Protein AF-A0A532TI61-F1 (afdb_monomer)

Sequence (331 aa):
MGEQKKFEELIQNLTDKSTLNRAESISNNLVRFLMIDKEIGLIKAEVQGNSLIPYKLDVNISQKNLYDVIYHDCPDYLARKKPNNKFCKHIVKFFYLLNNKDSEFAIYLLNKFNSKISEQAQQKKIDYQDLNHFVNEDLKNQLEFDYKGFDFFFDISELEDSAREILKLILREAKKLPAALRGYHGGYEGGLFDHILLVTNYTYNLGKSKEYNVDIKKAILTAIYHDFGKISYYSYKKKKIESKIMVSRDELDIIHEDIVRKFKYEGRDYHVEEALAVLKRNIHVLFFDDEMYQAIIFHHGQWSKYYPIDMNELATLVHRADMIASQTHFV

Secondary structure (DSSP, 8-state):
-HHHHHHHHHHHTTS-HHHHHHHHTS-GGGEEEEEEETTTTEEEEEE--SSSSPEEEEEETT-SSHHHHEEE--HHHHHHTTTS-PPPHHHHHHHHHHHHH-HHHHHHHHHHHHHHHHHHHHHHHHHHH--SS-SSTHHHHH-SS----HHHHHHHTT--HHHHHHHHHHHHHHTTSBS-TTS-BTTB-SBHHHHHHHHHHHHHHHHTSTT----HHHHHHHHHHTTTHHHHHHHHHTT-TT-S-PPPHHHHHHHHHHHHHHH--EE--HHHHHHHHHHHT-TTT----HHHHHHHHHTTGGG-SEES----HHHHHHHHHHHHHHHH---

Foldseek 3Di:
DVLVVLLVVLLCVQAPPVQQVVLVPQDLVQKAWPDADLVQLWTWIFGDDPDPGTWIWIAGLNDPDLLVRIDTDDPVCVVVSPDDNHDGSRVSNVLVSCCVVPSPSSSVSSVSSVVSVVVVVVVVVVVLLFQFAAPPNVVCVLDPDHAGGVVVLCVLLVADPLLVVLLSLLLSLQQVAWCDPVQAPQQERGTSSNLLSQLLRQQLVLVPDPPFPDDNSLLNLLSNLLQSLCSQVRCVVVVVPVRPLHDDPVQLVVQVCVCCVPVVKDFDDSRLSSSVSSQVVRPRNDPPDPLSNLLSQQLCPVPHGIPDRDHDRSNVSSNVSSVCSRHSDHD

Nearest PDB structures (foldseek):
  3kh1-assembly1_A  TM=3.547E-01  e=4.256E+00  Paramagnetospirillum magnetotacticum MS-1
  5a8k-assembly1_E  TM=1.732E-01  e=4.922E+00  Methanothermobacter wolfeii

Radius of gyration: 26.3 Å; Cα contacts (8 Å, |Δi|>4): 468; chains: 1; bounding box: 60×37×74 Å

pLDDT: mean 90.88, std 9.09, range [45.5, 98.56]

Structure (mmCIF, N/CA/C/O backbone):
data_AF-A0A532TI61-F1
#
_entry.id   AF-A0A532TI61-F1
#
loop_
_atom_site.group_PDB
_atom_site.id
_atom_site.type_symbol
_atom_site.label_atom_id
_atom_site.label_alt_id
_atom_site.label_comp_id
_atom_site.label_asym_id
_atom_site.label_entity_id
_atom_site.label_seq_id
_atom_site.pdbx_PDB_ins_code
_atom_site.Cartn_x
_atom_site.Cartn_y
_atom_site.Cartn_z
_atom_site.occupancy
_atom_site.B_iso_or_equiv
_atom_site.auth_seq_id
_atom_site.auth_comp_id
_atom_site.auth_asym_id
_atom_site.auth_atom_id
_atom_site.pdbx_PDB_model_num
ATOM 1 N N . MET A 1 1 ? -8.531 -0.787 45.613 1.00 63.31 1 MET A N 1
ATOM 2 C CA . MET A 1 1 ? -7.665 0.199 44.919 1.00 63.31 1 MET A CA 1
ATOM 3 C C . MET A 1 1 ? -7.065 -0.327 43.614 1.00 63.31 1 MET A C 1
ATOM 5 O O . MET A 1 1 ? -7.044 0.436 42.660 1.00 63.31 1 MET A O 1
ATOM 9 N N . GLY A 1 2 ? -6.609 -1.586 43.527 1.00 89.75 2 GLY A N 1
ATOM 10 C CA . GLY A 1 2 ? -6.000 -2.119 42.294 1.00 89.75 2 GLY A CA 1
ATOM 11 C C . GLY A 1 2 ? -6.937 -2.194 41.078 1.00 89.75 2 GLY A C 1
ATOM 12 O O . GLY A 1 2 ? -6.548 -1.783 39.990 1.00 89.75 2 GLY A O 1
ATOM 13 N N . GLU A 1 3 ? -8.179 -2.654 41.259 1.00 91.56 3 GLU A N 1
ATOM 14 C CA . GLU A 1 3 ? -9.140 -2.816 40.152 1.00 91.56 3 GLU A CA 1
ATOM 15 C C . GLU A 1 3 ? -9.560 -1.495 39.508 1.00 91.56 3 GLU A C 1
ATOM 17 O O . GLU A 1 3 ? -9.499 -1.370 38.291 1.00 91.56 3 GLU A O 1
ATOM 22 N N . GLN A 1 4 ? -9.903 -0.485 40.314 1.00 94.31 4 GLN A N 1
ATOM 23 C CA . GLN A 1 4 ? -10.280 0.837 39.807 1.00 94.31 4 GLN A CA 1
ATOM 24 C C . GLN A 1 4 ? -9.160 1.463 38.968 1.00 94.31 4 GLN A C 1
ATOM 26 O O . GLN A 1 4 ? -9.410 1.965 37.876 1.00 94.31 4 GLN A O 1
ATOM 31 N N . LYS A 1 5 ? -7.910 1.370 39.443 1.00 95.38 5 LYS A N 1
ATOM 32 C CA . LYS A 1 5 ? -6.745 1.853 38.695 1.00 95.38 5 LYS A CA 1
ATOM 33 C C . LYS A 1 5 ? -6.592 1.110 37.363 1.00 95.38 5 LYS A C 1
ATOM 35 O O . LYS A 1 5 ? -6.397 1.738 36.330 1.00 95.38 5 LYS A O 1
ATOM 40 N N . LYS A 1 6 ? -6.746 -0.219 37.373 1.00 96.19 6 LYS A N 1
ATOM 41 C CA . LYS A 1 6 ? -6.698 -1.046 36.158 1.00 96.19 6 LYS A CA 1
ATOM 42 C C . LYS A 1 6 ? -7.814 -0.682 35.172 1.00 96.19 6 LYS A C 1
ATOM 44 O O . LYS A 1 6 ? -7.564 -0.603 33.974 1.00 96.19 6 LYS A O 1
ATOM 49 N N . PHE A 1 7 ? -9.034 -0.453 35.655 1.00 97.25 7 PHE A N 1
ATOM 50 C CA . PHE A 1 7 ? -10.147 0.009 34.826 1.00 97.25 7 PHE A CA 1
ATOM 51 C C . PHE A 1 7 ? -9.823 1.354 34.156 1.00 97.25 7 PHE A C 1
ATOM 53 O O . PHE A 1 7 ? -9.996 1.495 32.945 1.00 97.25 7 PHE A O 1
ATOM 60 N N . GLU A 1 8 ? -9.308 2.317 34.925 1.00 96.06 8 GLU A N 1
ATOM 61 C CA . GLU A 1 8 ? -8.926 3.642 34.427 1.00 96.06 8 GLU A CA 1
ATOM 62 C C . GLU A 1 8 ? -7.823 3.573 33.365 1.00 96.06 8 GLU A C 1
ATOM 64 O O . GLU A 1 8 ? -7.929 4.226 32.328 1.00 96.06 8 GLU A O 1
ATOM 69 N N . GLU A 1 9 ? -6.803 2.740 33.571 1.00 95.31 9 GLU A N 1
ATOM 70 C CA . GLU A 1 9 ? -5.753 2.495 32.576 1.00 95.31 9 GLU A CA 1
ATOM 71 C C . GLU A 1 9 ? -6.336 1.910 31.275 1.00 95.31 9 GLU A C 1
ATOM 73 O O . GLU A 1 9 ? -6.038 2.384 30.176 1.00 95.31 9 GLU A O 1
ATOM 78 N N . LEU A 1 10 ? -7.221 0.912 31.380 1.00 95.38 10 LEU A N 1
ATOM 79 C CA . LEU A 1 10 ? -7.816 0.250 30.216 1.00 95.38 10 LEU A CA 1
ATOM 80 C C . LEU A 1 10 ? -8.744 1.169 29.418 1.00 95.38 10 LEU A C 1
ATOM 82 O O . LEU A 1 10 ? -8.696 1.149 28.186 1.00 95.38 10 LEU A O 1
ATOM 86 N N . ILE A 1 11 ? -9.586 1.961 30.090 1.00 94.75 11 ILE A N 1
ATOM 87 C CA . ILE A 1 11 ? -10.516 2.868 29.409 1.00 94.75 11 ILE A CA 1
ATOM 88 C C . ILE A 1 11 ? -9.759 4.016 28.732 1.00 94.75 11 ILE A C 1
ATOM 90 O O . ILE A 1 11 ? -10.127 4.400 27.623 1.00 94.75 11 ILE A O 1
ATOM 94 N N . GLN A 1 12 ? -8.674 4.518 29.340 1.00 93.69 12 GLN A N 1
ATOM 95 C CA . GLN A 1 12 ? -7.833 5.583 28.779 1.00 93.69 12 GLN A CA 1
ATOM 96 C C . GLN A 1 12 ? -7.179 5.183 27.451 1.00 93.69 12 GLN A C 1
ATOM 98 O O . GLN A 1 12 ? -7.094 6.018 26.551 1.00 93.69 12 GLN A O 1
ATOM 103 N N . ASN A 1 13 ? -6.818 3.908 27.279 1.00 90.75 13 ASN A N 1
ATOM 104 C CA . ASN A 1 13 ? -6.285 3.389 26.012 1.00 90.75 13 ASN A CA 1
ATOM 105 C C . ASN A 1 13 ? -7.304 3.429 24.857 1.00 90.75 13 ASN A C 1
ATOM 107 O O . ASN A 1 13 ? -6.919 3.452 23.689 1.00 90.75 13 ASN A O 1
ATOM 111 N N . LEU A 1 14 ? -8.601 3.467 25.171 1.00 90.88 14 LEU A N 1
ATOM 112 C CA . LEU A 1 14 ? -9.701 3.382 24.204 1.00 90.88 14 LEU A CA 1
ATOM 113 C C . LEU A 1 14 ? -10.395 4.729 23.962 1.00 90.88 14 LEU A C 1
ATOM 115 O O . LEU A 1 14 ? -11.381 4.806 23.228 1.00 90.88 14 LEU A O 1
ATOM 119 N N . THR A 1 15 ? -9.908 5.811 24.571 1.00 91.44 15 THR A N 1
ATOM 120 C CA . THR A 1 15 ? -10.566 7.123 24.540 1.00 91.44 15 THR A CA 1
ATOM 121 C C . THR A 1 15 ? -9.550 8.275 24.566 1.00 91.44 15 THR A C 1
ATOM 123 O O . THR A 1 15 ? -8.365 8.107 24.283 1.00 91.44 15 THR A O 1
ATOM 126 N N . ASP A 1 16 ? -10.012 9.497 24.803 1.00 90.00 16 ASP A N 1
ATOM 127 C CA . ASP A 1 16 ? -9.173 10.655 25.105 1.00 90.00 16 ASP A CA 1
ATOM 128 C C . ASP A 1 16 ? -9.725 11.424 26.311 1.00 90.00 16 ASP A C 1
ATOM 130 O O . ASP A 1 16 ? -10.884 11.265 26.702 1.00 90.00 16 ASP A O 1
ATOM 134 N N . LYS A 1 17 ? -8.887 12.284 26.903 1.00 92.56 17 LYS A N 1
ATOM 135 C CA . LYS A 1 17 ? -9.239 13.075 28.093 1.00 92.56 17 LYS A CA 1
ATOM 136 C C . LYS A 1 17 ? -10.493 13.932 27.883 1.00 92.56 17 LYS A C 1
ATOM 138 O O . LYS A 1 17 ? -11.321 14.042 28.779 1.00 92.56 17 LYS A O 1
ATOM 143 N N . SER A 1 18 ? -10.667 14.505 26.690 1.00 92.06 18 SER A N 1
ATOM 144 C CA . SER A 1 18 ? -11.863 15.291 26.358 1.00 92.06 18 SER A CA 1
ATOM 145 C C . SER A 1 18 ? -13.129 14.432 26.403 1.00 92.06 18 SER A C 1
ATOM 147 O O . SER A 1 18 ? -14.166 14.852 26.914 1.00 92.06 18 SER A O 1
ATOM 149 N N . THR A 1 19 ? -13.061 13.210 25.886 1.00 92.69 19 THR A N 1
ATOM 150 C CA . THR A 1 19 ? -14.190 12.283 25.838 1.00 92.69 19 THR A CA 1
ATOM 151 C C . THR A 1 19 ? -14.514 11.695 27.209 1.00 92.69 19 THR A C 1
ATOM 153 O O . THR A 1 19 ? -15.699 11.550 27.500 1.00 92.69 19 THR A O 1
ATOM 156 N N . LEU A 1 20 ? -13.514 11.451 28.065 1.00 93.88 20 LEU A N 1
ATOM 157 C CA . LEU A 1 20 ? -13.725 11.106 29.480 1.00 93.88 20 LEU A CA 1
ATOM 158 C C . LEU A 1 20 ? -14.527 12.196 30.199 1.00 93.88 20 LEU A C 1
ATOM 160 O O . LEU A 1 20 ? -15.613 11.920 30.698 1.00 93.88 20 LEU A O 1
ATOM 164 N N . ASN A 1 21 ? -14.072 13.451 30.132 1.00 93.88 21 ASN A N 1
ATOM 165 C CA . ASN A 1 21 ? -14.761 14.578 30.773 1.00 93.88 21 ASN A CA 1
ATOM 166 C C . ASN A 1 21 ? -16.199 14.750 30.250 1.00 93.88 21 ASN A C 1
ATOM 168 O O . ASN A 1 21 ? -17.129 15.023 31.002 1.00 93.88 21 ASN A O 1
ATOM 172 N N . ARG A 1 22 ? -16.416 14.565 28.939 1.00 93.44 22 ARG A N 1
ATOM 173 C CA . ARG A 1 22 ? -17.764 14.620 28.343 1.00 93.44 22 ARG A CA 1
ATOM 174 C C . ARG A 1 22 ? -18.650 13.433 28.726 1.00 93.44 22 ARG A C 1
ATOM 176 O O . ARG A 1 22 ? -19.861 13.532 28.556 1.00 93.44 22 ARG A O 1
ATOM 183 N N . ALA A 1 23 ? -18.084 12.309 29.155 1.00 94.81 23 ALA A N 1
ATOM 184 C CA . ALA A 1 23 ? -18.861 11.170 29.631 1.00 94.81 23 ALA A CA 1
ATOM 185 C C . ALA A 1 23 ? -19.404 11.419 31.046 1.00 94.81 23 ALA A C 1
ATOM 187 O O . ALA A 1 23 ? -20.510 10.981 31.350 1.00 94.81 23 ALA A O 1
ATOM 188 N N . GLU A 1 24 ? -18.681 12.168 31.885 1.00 94.12 24 GLU A N 1
ATOM 189 C CA . GLU A 1 24 ? -19.112 12.516 33.248 1.00 94.12 24 GLU A CA 1
ATOM 190 C C . GLU A 1 24 ? -20.421 13.315 33.275 1.00 94.12 24 GLU A C 1
ATOM 192 O O . GLU A 1 24 ? -21.231 13.127 34.181 1.00 94.12 24 GLU A O 1
ATOM 197 N N . SER A 1 25 ? -20.677 14.140 32.252 1.00 93.19 25 S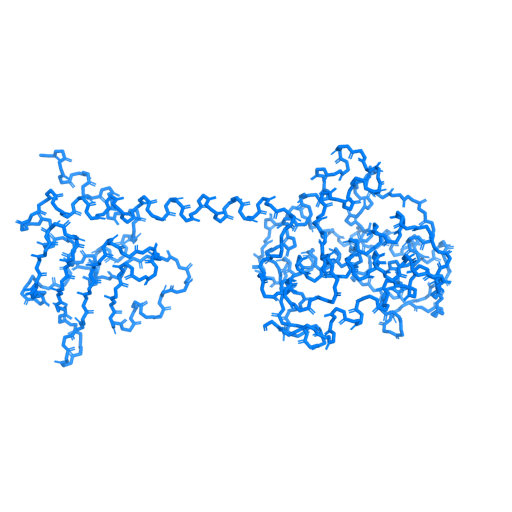ER A N 1
ATOM 198 C CA . SER A 1 25 ? -21.911 14.932 32.152 1.00 93.19 25 SER A CA 1
ATOM 199 C C . SER A 1 25 ? -23.162 14.116 31.812 1.00 93.19 25 SER A C 1
ATOM 201 O O . SER A 1 25 ? -24.272 14.636 31.903 1.00 93.19 25 SER A O 1
ATOM 203 N N . ILE A 1 26 ? -23.018 12.842 31.434 1.00 93.81 26 ILE A N 1
ATOM 204 C CA . ILE A 1 26 ? -24.156 11.944 31.219 1.00 93.81 26 ILE A CA 1
ATOM 205 C C . ILE A 1 26 ? -24.592 11.403 32.582 1.00 93.81 26 ILE A C 1
ATOM 207 O O . ILE A 1 26 ? -23.828 10.712 33.260 1.00 93.81 26 ILE A O 1
ATOM 211 N N . SER A 1 27 ? -25.827 11.686 32.992 1.00 95.06 27 SER A N 1
ATOM 212 C CA . SER A 1 27 ? -26.383 11.179 34.249 1.00 95.06 27 SER A CA 1
ATOM 213 C C . SER A 1 27 ? -26.531 9.650 34.232 1.00 95.06 27 SER A C 1
ATOM 215 O O . SER A 1 27 ? -26.811 9.044 33.201 1.00 95.06 27 SER A O 1
ATOM 217 N N . ASN A 1 28 ? -26.342 9.000 35.385 1.00 94.44 28 ASN A N 1
ATOM 218 C CA . ASN A 1 28 ? -26.338 7.531 35.483 1.00 94.44 28 ASN A CA 1
ATOM 219 C C . ASN A 1 28 ? -27.673 6.890 35.062 1.00 94.44 28 ASN A C 1
ATOM 221 O O . ASN A 1 28 ? -27.680 5.805 34.493 1.00 94.44 28 ASN A O 1
ATOM 225 N N . ASN A 1 29 ? -28.791 7.573 35.314 1.00 94.62 29 ASN A N 1
ATOM 226 C CA . ASN A 1 29 ? -30.143 7.139 34.954 1.00 94.62 29 ASN A CA 1
ATOM 227 C C . ASN A 1 29 ? -30.430 7.178 33.443 1.00 94.62 29 ASN A C 1
ATOM 229 O O . ASN A 1 29 ? -31.448 6.647 33.011 1.00 94.62 29 ASN A O 1
ATOM 233 N N . LEU A 1 30 ? -29.555 7.797 32.646 1.00 95.69 30 LEU A N 1
ATOM 234 C CA . LEU A 1 30 ? -29.679 7.854 31.189 1.00 95.69 30 LEU A CA 1
ATOM 235 C C . LEU A 1 30 ? -29.123 6.606 30.501 1.00 95.69 30 LEU A C 1
ATOM 237 O O . LEU A 1 30 ? -29.235 6.490 29.287 1.00 95.69 30 LEU A O 1
ATOM 241 N N . VAL A 1 31 ? -28.525 5.674 31.241 1.00 96.81 31 VAL A N 1
ATOM 242 C CA . VAL A 1 31 ? -28.066 4.395 30.697 1.00 96.81 31 VAL A CA 1
ATOM 243 C C . VAL A 1 31 ? -28.887 3.277 31.311 1.00 96.81 31 VAL A C 1
ATOM 245 O O . VAL A 1 31 ? -28.932 3.112 32.530 1.00 96.81 31 VAL A O 1
ATOM 248 N N . ARG A 1 32 ? -29.505 2.470 30.455 1.00 97.88 32 ARG A N 1
ATOM 249 C CA . ARG A 1 32 ? -30.318 1.329 30.855 1.00 97.88 32 ARG A CA 1
ATOM 250 C C . ARG A 1 32 ? -29.721 0.052 30.286 1.00 97.88 32 ARG A C 1
ATOM 252 O O . ARG A 1 32 ? -29.709 -0.141 29.078 1.00 97.88 32 ARG A O 1
ATOM 259 N N . PHE A 1 33 ? -29.268 -0.847 31.156 1.00 97.81 33 PHE A N 1
ATOM 260 C CA . PHE A 1 33 ? -28.896 -2.202 30.750 1.00 97.81 33 PHE A CA 1
ATOM 261 C C . PHE A 1 33 ? -30.167 -3.015 30.496 1.00 97.81 33 PHE A C 1
ATOM 263 O O . PHE A 1 33 ? -30.984 -3.178 31.401 1.00 97.81 33 PHE A O 1
ATOM 270 N N . LEU A 1 34 ? -30.329 -3.507 29.271 1.00 97.81 34 LEU A N 1
ATOM 271 C CA . LEU A 1 34 ? -31.450 -4.355 28.870 1.00 97.81 34 LEU A CA 1
ATOM 272 C C . LEU A 1 34 ? -31.140 -5.833 29.117 1.00 97.81 34 LEU A C 1
ATOM 274 O O . LEU A 1 34 ? -32.013 -6.586 29.534 1.00 97.81 34 LEU A O 1
ATOM 278 N N . MET A 1 35 ? -29.894 -6.244 28.869 1.00 97.75 35 MET A N 1
ATOM 279 C CA . MET A 1 35 ? -29.454 -7.631 29.000 1.00 97.75 35 MET A CA 1
ATOM 280 C C . MET A 1 35 ? -27.960 -7.689 29.310 1.00 97.75 35 MET A C 1
ATOM 282 O O . MET A 1 35 ? -27.185 -6.931 28.728 1.00 97.75 35 MET A O 1
ATOM 286 N N . ILE A 1 36 ? -27.567 -8.593 30.208 1.00 97.56 36 ILE A N 1
ATOM 287 C CA . ILE A 1 36 ? -26.169 -8.911 30.512 1.00 97.56 36 ILE A CA 1
ATOM 288 C C . ILE A 1 36 ? -26.050 -10.433 30.539 1.00 97.56 36 ILE A C 1
ATOM 290 O O . ILE A 1 36 ? -26.590 -11.071 31.439 1.00 97.56 36 ILE A O 1
ATOM 294 N N . ASP A 1 37 ? -25.339 -10.988 29.567 1.00 96.94 37 ASP A N 1
ATOM 295 C CA . ASP A 1 37 ? -24.970 -12.396 29.502 1.00 96.94 37 ASP A CA 1
ATOM 296 C C . ASP A 1 37 ? -23.445 -12.498 29.618 1.00 96.94 37 ASP A C 1
ATOM 298 O O . ASP A 1 37 ? -22.693 -12.124 28.712 1.00 96.94 37 ASP A O 1
ATOM 302 N N . LYS A 1 38 ? -22.984 -12.943 30.787 1.00 96.38 38 LYS A N 1
ATOM 303 C CA . LYS A 1 38 ? -21.556 -13.018 31.106 1.00 96.38 38 LYS A CA 1
ATOM 304 C C . LYS A 1 38 ? -20.868 -14.207 30.450 1.00 96.38 38 LYS A C 1
ATOM 306 O O . LYS A 1 38 ? -19.672 -14.113 30.189 1.00 96.38 38 LYS A O 1
ATOM 311 N N . GLU A 1 39 ? -21.599 -15.290 30.188 1.00 94.06 39 GLU A N 1
ATOM 312 C CA . GLU A 1 39 ? -21.031 -16.528 29.647 1.00 94.06 39 GLU A CA 1
ATOM 313 C C . GLU A 1 39 ? -20.544 -16.306 28.217 1.00 94.06 39 GLU A C 1
ATOM 315 O O . GLU A 1 39 ? -19.416 -16.658 27.875 1.00 94.06 39 GLU A O 1
ATOM 320 N N . ILE A 1 40 ? -21.361 -15.630 27.405 1.00 93.25 40 ILE A N 1
ATOM 321 C CA . ILE A 1 40 ? -21.004 -15.289 26.020 1.00 93.25 40 ILE A CA 1
ATOM 322 C C . ILE A 1 40 ? -20.413 -13.876 25.884 1.00 93.25 40 ILE A C 1
ATOM 324 O O . ILE A 1 40 ? -19.979 -13.479 24.800 1.00 93.25 40 ILE A O 1
ATOM 328 N N . GLY A 1 41 ? -20.395 -13.103 26.975 1.00 94.00 41 GLY A N 1
ATOM 329 C CA . GLY A 1 41 ? -19.888 -11.733 27.017 1.00 94.00 41 GLY A CA 1
ATOM 330 C C . GLY A 1 41 ? -20.701 -10.752 26.163 1.00 94.00 41 GLY A C 1
ATOM 331 O O . GLY A 1 41 ? -20.135 -9.922 25.444 1.00 94.00 41 GLY A O 1
ATOM 332 N N . LEU A 1 42 ? -22.028 -10.869 26.228 1.00 96.25 42 LEU A N 1
ATOM 333 C CA . LEU A 1 42 ? -22.986 -10.025 25.520 1.00 96.25 42 LEU A CA 1
ATOM 334 C C . LEU A 1 42 ? -23.655 -9.042 26.486 1.00 96.25 42 LEU A C 1
ATOM 336 O O . LEU A 1 42 ? -24.235 -9.434 27.496 1.00 96.25 42 LEU A O 1
ATOM 340 N N . ILE A 1 43 ? -23.639 -7.757 26.146 1.00 97.56 43 ILE A N 1
ATOM 341 C CA . ILE A 1 43 ? -24.418 -6.730 26.836 1.00 97.56 43 ILE A CA 1
ATOM 342 C C . ILE A 1 43 ? -25.243 -5.967 25.814 1.00 97.56 43 ILE A C 1
ATOM 344 O O . ILE A 1 43 ? -24.707 -5.520 24.805 1.00 97.56 43 ILE A O 1
ATOM 348 N N . LYS A 1 44 ? -26.528 -5.775 26.111 1.00 98.12 44 LYS A N 1
ATOM 349 C CA . LYS A 1 44 ? -27.397 -4.838 25.394 1.00 98.12 44 LYS A CA 1
ATOM 350 C C . LYS A 1 44 ? -27.814 -3.725 26.331 1.00 98.12 44 LYS A C 1
ATOM 352 O O . LYS A 1 44 ? -28.240 -3.986 27.462 1.00 98.12 44 LYS A O 1
ATOM 357 N N . ALA A 1 45 ? -27.705 -2.494 25.87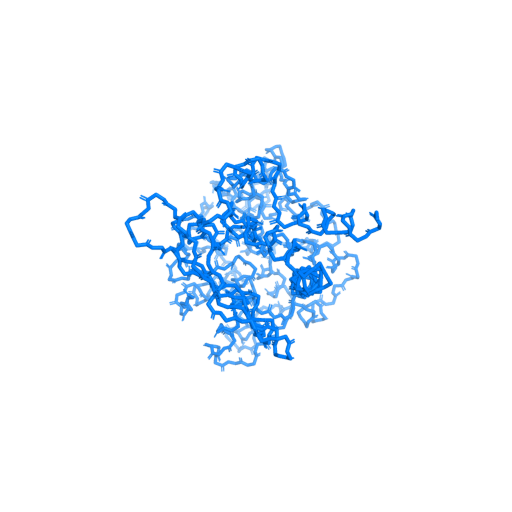0 1.00 98.12 45 ALA A N 1
ATOM 358 C CA . ALA A 1 45 ? -28.061 -1.313 26.626 1.00 98.12 45 ALA A CA 1
ATOM 359 C C . ALA A 1 45 ? -28.658 -0.230 25.730 1.00 98.12 45 ALA A C 1
ATOM 361 O O . ALA A 1 45 ? -28.473 -0.201 24.515 1.00 98.12 45 ALA A O 1
ATOM 362 N N . GLU A 1 46 ? -29.353 0.690 26.377 1.00 97.88 46 GLU A N 1
ATOM 363 C CA . GLU A 1 46 ? -29.812 1.939 25.795 1.00 97.88 46 GLU A CA 1
ATOM 364 C C . GLU A 1 46 ? -29.123 3.095 26.509 1.00 97.88 46 GLU A C 1
ATOM 366 O O . GLU A 1 46 ? -28.977 3.083 27.735 1.00 97.88 46 GLU A O 1
ATOM 371 N N . VAL A 1 47 ? -28.693 4.096 25.746 1.00 95.94 47 VAL A N 1
ATOM 372 C CA . VAL A 1 47 ? -28.119 5.331 26.278 1.00 95.94 47 VAL A CA 1
ATOM 373 C C . VAL A 1 47 ? -28.910 6.515 25.745 1.00 95.94 47 VAL A C 1
ATOM 375 O O . VAL A 1 47 ? -28.869 6.835 24.557 1.00 95.94 47 VAL A O 1
ATOM 378 N N . GLN A 1 48 ? -29.620 7.189 26.639 1.00 95.25 48 GLN A N 1
ATOM 379 C CA . GLN A 1 48 ? -30.349 8.410 26.353 1.00 95.25 48 GLN A CA 1
ATOM 380 C C . GLN A 1 48 ? -29.353 9.553 26.115 1.00 95.25 48 GLN A C 1
ATOM 382 O O . GLN A 1 48 ? -28.614 9.966 27.009 1.00 95.25 48 GLN A O 1
ATOM 387 N N . GLY A 1 49 ? -29.323 10.049 24.880 1.00 88.62 49 GLY A N 1
ATOM 388 C CA . GLY A 1 49 ? -28.591 11.257 24.510 1.00 88.62 49 GLY A CA 1
ATOM 389 C C . GLY A 1 49 ? -29.531 12.438 24.285 1.00 88.62 49 GLY A C 1
ATOM 390 O O . GLY A 1 49 ? -30.577 12.549 24.917 1.00 88.62 49 GLY A O 1
ATOM 391 N N . ASN A 1 50 ? -29.171 13.300 23.332 1.00 85.62 50 ASN A N 1
ATOM 392 C CA . ASN A 1 50 ? -29.991 14.454 22.937 1.00 85.62 50 ASN A CA 1
ATOM 393 C C . ASN A 1 50 ? -31.202 14.076 22.056 1.00 85.62 50 ASN A C 1
ATOM 395 O O . ASN A 1 50 ? -32.040 14.926 21.779 1.00 85.62 50 ASN A O 1
ATOM 399 N N . SER A 1 51 ? -31.261 12.836 21.564 1.00 86.62 51 SER A N 1
ATOM 400 C CA . SER A 1 51 ? -32.359 12.314 20.739 1.00 86.62 51 SER A CA 1
ATOM 401 C C . SER A 1 51 ? -33.570 11.959 21.605 1.00 86.62 51 SER A C 1
ATOM 403 O O . SER A 1 51 ? -33.394 11.512 22.730 1.00 86.62 51 SER A O 1
ATOM 405 N N . LEU A 1 52 ? -34.792 12.081 21.076 1.00 90.06 52 LEU A N 1
ATOM 406 C CA . LEU A 1 52 ? -36.003 11.584 21.753 1.00 90.06 52 LEU A CA 1
ATOM 407 C C . LEU A 1 52 ? -35.974 10.062 21.956 1.00 90.06 52 LEU A C 1
ATOM 409 O O . LEU A 1 52 ? -36.523 9.558 22.930 1.00 90.06 52 LEU A O 1
ATOM 413 N N . ILE A 1 53 ? -35.336 9.343 21.032 1.00 94.44 53 ILE A N 1
ATOM 414 C CA . ILE A 1 53 ? -35.182 7.888 21.078 1.00 94.44 53 ILE A CA 1
ATOM 415 C C . ILE A 1 53 ? -33.789 7.571 21.647 1.00 94.44 53 ILE A C 1
ATOM 417 O O . ILE A 1 53 ? -32.808 8.104 21.105 1.00 94.44 53 ILE A O 1
ATOM 421 N N . PRO A 1 54 ? -33.676 6.728 22.696 1.00 96.50 54 PRO A N 1
ATOM 422 C CA . PRO A 1 54 ? -32.390 6.285 23.222 1.00 96.50 54 PRO A CA 1
ATOM 423 C C . PRO A 1 54 ? -31.534 5.608 22.150 1.00 96.50 54 PRO A C 1
ATOM 425 O O . PRO A 1 54 ? -32.038 4.856 21.317 1.00 96.50 54 PRO A O 1
ATOM 428 N N . TYR A 1 55 ? -30.226 5.838 22.205 1.00 96.75 55 TYR A N 1
ATOM 429 C CA . TYR A 1 55 ? -29.279 5.150 21.337 1.00 96.75 55 TYR A CA 1
ATOM 430 C C . TYR A 1 55 ? -29.102 3.705 21.789 1.00 96.75 55 TYR A C 1
ATOM 432 O O . TYR A 1 55 ? -28.924 3.450 22.983 1.00 96.75 55 TYR A O 1
ATOM 440 N N . LYS A 1 56 ? -29.075 2.767 20.847 1.00 97.44 56 LYS A N 1
ATOM 441 C CA . LYS A 1 56 ? -28.771 1.362 21.124 1.00 97.44 56 LYS A CA 1
ATOM 442 C C . LYS A 1 56 ? -27.269 1.181 21.283 1.00 97.44 56 LYS A C 1
ATOM 444 O O . LYS A 1 56 ? -26.482 1.798 20.562 1.00 97.44 56 LYS A O 1
ATOM 449 N N . LEU A 1 57 ? -26.867 0.344 22.230 1.00 96.75 57 LEU A N 1
ATOM 450 C CA . LEU A 1 57 ? -25.481 -0.033 22.470 1.00 96.75 57 LEU A CA 1
ATOM 451 C C . LEU A 1 57 ? -25.426 -1.530 22.759 1.00 96.75 57 LEU A C 1
ATOM 453 O O . LEU A 1 57 ? -25.889 -1.975 23.808 1.00 96.75 57 LEU A O 1
ATOM 457 N N . ASP A 1 58 ? -24.797 -2.276 21.858 1.00 96.38 58 ASP A N 1
ATOM 458 C CA . ASP A 1 58 ? -24.558 -3.704 22.024 1.00 96.38 58 ASP A CA 1
ATOM 459 C C . ASP A 1 58 ? -23.049 -3.968 22.071 1.00 96.38 58 ASP A C 1
ATOM 461 O O . ASP A 1 58 ? -22.295 -3.498 21.217 1.00 96.38 58 ASP A O 1
ATOM 465 N N . VAL A 1 59 ? -22.610 -4.732 23.067 1.00 95.75 59 VAL A N 1
ATOM 466 C CA . VAL A 1 59 ? -21.240 -5.243 23.197 1.00 95.75 59 VAL A CA 1
ATOM 467 C C . VAL A 1 59 ? -21.293 -6.754 23.080 1.00 95.75 59 VAL A C 1
ATOM 469 O O . VAL A 1 59 ? -21.979 -7.385 23.875 1.00 95.75 59 VAL A O 1
ATOM 472 N N . ASN A 1 60 ? -20.568 -7.342 22.132 1.00 94.56 60 ASN A N 1
ATOM 473 C CA . ASN A 1 60 ? -20.510 -8.788 21.941 1.00 94.56 60 ASN A CA 1
ATOM 474 C C . ASN A 1 60 ? -19.079 -9.258 21.642 1.00 94.56 60 ASN A C 1
ATOM 476 O O . ASN A 1 60 ? -18.629 -9.237 20.496 1.00 94.56 60 ASN A O 1
ATOM 480 N N . ILE A 1 61 ? -18.364 -9.733 22.664 1.00 92.25 61 ILE A N 1
ATOM 481 C CA . ILE A 1 61 ? -16.959 -10.166 22.519 1.00 92.25 61 ILE A CA 1
ATOM 482 C C . ILE A 1 61 ? -16.773 -11.470 21.738 1.00 92.25 61 ILE A C 1
ATOM 484 O O . ILE A 1 61 ? -15.650 -11.750 21.311 1.00 92.25 61 ILE A O 1
ATOM 488 N N . SER A 1 62 ? -17.844 -12.241 21.519 1.00 90.75 62 SER A N 1
ATOM 489 C CA . SER A 1 62 ? -17.797 -13.452 20.689 1.00 90.75 62 SER A CA 1
ATOM 490 C C . SER A 1 62 ? -17.599 -13.143 19.198 1.00 90.75 62 SER A C 1
ATOM 492 O O . SER A 1 62 ? -17.196 -14.019 18.432 1.00 90.75 62 SER A O 1
ATOM 494 N N . GLN A 1 63 ? -17.820 -11.891 18.777 1.00 89.12 63 GLN A N 1
ATOM 495 C CA . GLN A 1 63 ? -17.620 -11.473 17.393 1.00 89.12 63 GLN A CA 1
ATOM 496 C C . GLN A 1 63 ? -16.141 -11.550 16.990 1.00 89.12 63 GLN A C 1
ATOM 498 O O . GLN A 1 63 ? -15.235 -11.125 17.721 1.00 89.12 63 GLN A O 1
ATOM 503 N N . LYS A 1 64 ? -15.887 -12.093 15.793 1.00 83.69 64 LYS A N 1
ATOM 504 C CA . LYS A 1 64 ? -14.530 -12.210 15.237 1.00 83.69 64 LYS A CA 1
ATOM 505 C C . LYS A 1 64 ? -13.971 -10.843 14.852 1.00 83.69 64 LYS A C 1
ATOM 507 O O . LYS A 1 64 ? -12.866 -10.501 15.262 1.00 83.69 64 LYS A O 1
ATOM 512 N N . ASN A 1 65 ? -14.746 -10.064 14.100 1.00 79.00 65 ASN A N 1
ATOM 513 C CA . ASN A 1 65 ? -14.336 -8.759 13.601 1.00 79.00 65 ASN A CA 1
ATOM 514 C C . ASN A 1 65 ? -14.482 -7.687 14.690 1.00 79.00 65 ASN A C 1
ATOM 516 O O . ASN A 1 65 ? -15.559 -7.539 15.264 1.00 79.00 65 ASN A O 1
ATOM 520 N N . LEU A 1 66 ? -13.417 -6.914 14.943 1.00 82.31 66 LEU A N 1
ATOM 521 C CA . LEU A 1 66 ? -13.405 -5.832 15.935 1.00 82.31 66 LEU A CA 1
ATOM 522 C C . LEU A 1 66 ? -14.559 -4.834 15.727 1.00 82.31 66 LEU A C 1
ATOM 524 O O . LEU A 1 66 ? -15.145 -4.366 16.702 1.00 82.31 66 LEU A O 1
ATOM 528 N N . TYR A 1 67 ? -14.902 -4.527 14.471 1.00 79.12 67 TYR A N 1
ATOM 529 C CA . TYR A 1 67 ? -15.948 -3.553 14.134 1.00 79.12 67 TYR A CA 1
ATOM 530 C C . TYR A 1 67 ? -17.367 -4.014 14.486 1.00 79.12 67 TYR A C 1
ATOM 532 O O . TYR A 1 67 ? -18.273 -3.175 14.550 1.00 79.12 67 TYR A O 1
ATOM 540 N N . ASP A 1 68 ? -17.536 -5.312 14.738 1.00 86.56 68 ASP A N 1
ATOM 541 C CA . ASP A 1 68 ? -18.808 -5.938 15.099 1.00 86.56 68 ASP A CA 1
ATOM 542 C C . ASP A 1 68 ? -18.901 -6.209 16.606 1.00 86.56 68 ASP A C 1
ATOM 544 O O . ASP A 1 68 ? -19.976 -6.510 17.119 1.00 86.56 68 ASP A O 1
ATOM 548 N N . VAL A 1 69 ? -17.793 -6.050 17.344 1.00 89.94 69 VAL A N 1
ATOM 549 C CA . VAL A 1 69 ? -17.769 -6.245 18.801 1.00 89.94 69 VAL A CA 1
ATOM 550 C C . VAL A 1 69 ? -18.572 -5.158 19.523 1.00 89.94 69 VAL A C 1
ATOM 552 O O . VAL A 1 69 ? -19.178 -5.443 20.553 1.00 89.94 69 VAL A O 1
ATOM 555 N N . ILE A 1 70 ? -18.598 -3.925 19.000 1.00 92.06 70 ILE A N 1
ATOM 556 C CA . ILE A 1 70 ? -19.490 -2.860 19.485 1.00 92.06 70 ILE A CA 1
ATOM 557 C C . ILE A 1 70 ? -20.386 -2.395 18.352 1.00 92.06 70 ILE A C 1
ATOM 559 O O . ILE A 1 70 ? -19.920 -1.867 17.339 1.00 92.06 70 ILE A O 1
ATOM 563 N N . TYR A 1 71 ? -21.686 -2.492 18.584 1.00 92.50 71 TYR A N 1
ATOM 564 C CA . TYR A 1 71 ? -22.673 -1.725 17.852 1.00 92.50 71 TYR A CA 1
ATOM 565 C C . TYR A 1 71 ? -23.132 -0.552 18.713 1.00 92.50 71 TYR A C 1
ATOM 567 O O . TYR A 1 71 ? -23.466 -0.713 19.884 1.00 92.50 71 TYR A O 1
ATOM 575 N N . HIS A 1 72 ? -23.144 0.641 18.129 1.00 93.62 72 HIS A N 1
ATOM 576 C CA . HIS A 1 72 ? -23.727 1.812 18.757 1.00 93.62 72 HIS A CA 1
ATOM 577 C C . HIS A 1 72 ? -24.219 2.781 17.683 1.00 93.62 72 HIS A C 1
ATOM 579 O O . HIS A 1 72 ? -23.477 3.097 16.756 1.00 93.62 72 HIS A O 1
ATOM 585 N N . ASP A 1 73 ? -25.456 3.255 17.786 1.00 93.50 73 ASP A N 1
ATOM 586 C CA . ASP A 1 73 ? -26.096 4.052 16.730 1.00 93.50 73 ASP A CA 1
ATOM 587 C C . ASP A 1 73 ? -26.059 5.570 16.966 1.00 93.50 73 ASP A C 1
ATOM 589 O O . ASP A 1 73 ? -26.675 6.327 16.216 1.00 93.50 73 ASP A O 1
ATOM 593 N N . CYS A 1 74 ? -25.299 6.059 17.957 1.00 92.25 74 CYS A N 1
ATOM 594 C CA . CYS A 1 74 ? -25.156 7.506 18.112 1.00 92.25 74 CYS A CA 1
ATOM 595 C C . CYS A 1 74 ? -24.387 8.129 16.923 1.00 92.25 74 CYS A C 1
ATOM 597 O O . CYS A 1 74 ? -23.381 7.561 16.473 1.00 92.25 74 CYS A O 1
ATOM 599 N N . PRO A 1 75 ? -24.771 9.339 16.466 1.00 88.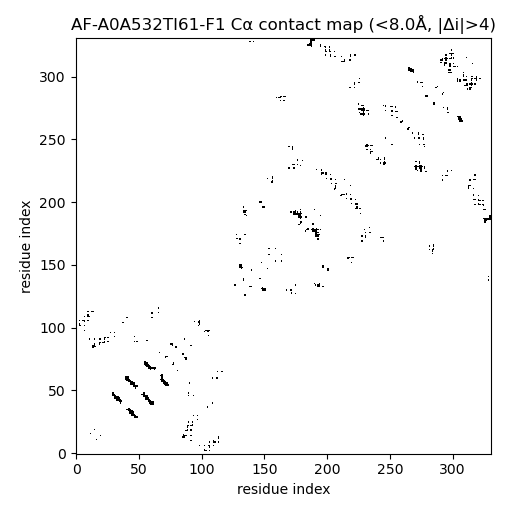81 75 PRO A N 1
ATOM 600 C CA . PRO A 1 75 ? -24.114 10.008 15.339 1.00 88.81 75 PRO A CA 1
ATOM 601 C C . PRO A 1 75 ? -22.596 10.169 15.508 1.00 88.81 75 PRO A C 1
ATOM 603 O O . PRO A 1 75 ? -21.836 9.911 14.576 1.00 88.81 75 PRO A O 1
ATOM 606 N N . ASP A 1 76 ? -22.144 10.519 16.720 1.00 84.56 76 ASP A N 1
ATOM 607 C CA . ASP A 1 76 ? -20.720 10.668 17.051 1.00 84.56 76 ASP A CA 1
ATOM 608 C C . ASP A 1 76 ? -19.927 9.378 16.800 1.00 84.56 76 ASP A C 1
ATOM 610 O O . ASP A 1 76 ? -18.778 9.432 16.364 1.00 84.56 76 ASP A O 1
ATOM 614 N N . TYR A 1 77 ? -20.510 8.218 17.105 1.00 86.69 77 TYR A N 1
ATOM 615 C CA . TYR A 1 77 ? -19.846 6.929 16.934 1.00 86.69 77 TYR A CA 1
ATOM 616 C C . TYR A 1 77 ? -19.859 6.492 15.471 1.00 86.69 77 TYR A C 1
ATOM 618 O O . TYR A 1 77 ? -18.815 6.111 14.942 1.00 86.69 77 TYR A O 1
ATOM 626 N N . LEU A 1 78 ? -21.003 6.628 14.795 1.00 85.31 78 LEU A N 1
ATOM 627 C CA . LEU A 1 78 ? -21.137 6.292 13.378 1.00 85.31 78 LEU A CA 1
ATOM 628 C C . LEU A 1 78 ? -20.161 7.099 12.509 1.00 85.31 78 LEU A C 1
ATOM 630 O O . LEU A 1 78 ? -19.481 6.528 11.658 1.00 85.31 78 LEU A O 1
ATOM 634 N N . ALA A 1 79 ? -19.997 8.395 12.789 1.00 78.00 79 ALA A N 1
ATOM 635 C CA . ALA A 1 79 ? -19.031 9.241 12.089 1.00 78.00 79 ALA A CA 1
ATOM 636 C C . ALA A 1 79 ? -17.561 8.854 12.367 1.00 78.00 79 ALA A C 1
ATOM 638 O O . ALA A 1 79 ? -16.691 9.048 11.518 1.00 78.00 79 ALA A O 1
ATOM 639 N N . ARG A 1 80 ? -17.258 8.295 13.550 1.00 69.19 80 ARG A N 1
ATOM 640 C CA . ARG A 1 80 ? -15.892 7.945 13.997 1.00 69.19 80 ARG A CA 1
ATOM 641 C C . ARG A 1 80 ? -15.490 6.491 13.737 1.00 69.19 80 ARG A C 1
ATOM 643 O O . ARG A 1 80 ? -14.330 6.155 13.970 1.00 69.19 80 ARG A O 1
ATOM 650 N N . LYS A 1 81 ? -16.390 5.633 13.245 1.00 61.72 81 LYS A N 1
ATOM 651 C CA . LYS A 1 81 ? -16.136 4.188 13.075 1.00 61.72 81 LYS A CA 1
ATOM 652 C C . LYS A 1 81 ? -14.991 3.866 12.090 1.00 61.72 81 LYS A C 1
ATOM 654 O O . LYS A 1 81 ? -14.481 2.753 12.108 1.00 61.72 81 LYS A O 1
ATOM 659 N N . LYS A 1 82 ? -14.551 4.832 11.266 1.00 51.91 82 LYS A N 1
ATOM 660 C CA . LYS A 1 82 ? -13.480 4.656 10.262 1.00 51.91 82 LYS A CA 1
ATOM 661 C C . LYS A 1 82 ? -12.066 5.134 10.666 1.00 51.91 82 LYS A C 1
ATOM 663 O O . LYS A 1 82 ? -11.132 4.437 10.286 1.00 51.91 82 LYS A O 1
ATOM 668 N N . PRO A 1 83 ? -11.838 6.249 11.399 1.00 45.50 83 PRO A N 1
ATOM 669 C CA . PRO A 1 83 ? -10.462 6.752 11.540 1.00 45.50 83 PRO A CA 1
ATOM 670 C C . PRO A 1 83 ? -9.634 6.178 12.706 1.00 45.50 83 PRO A C 1
ATOM 672 O O . PRO A 1 83 ? -8.458 5.910 12.500 1.00 45.50 83 PRO A O 1
ATOM 675 N N . ASN A 1 84 ? -10.192 5.997 13.919 1.00 58.09 84 ASN A N 1
ATOM 676 C CA . ASN A 1 84 ? -9.355 5.911 15.141 1.00 58.09 84 ASN A CA 1
ATOM 677 C C . ASN A 1 84 ? -9.742 4.842 16.190 1.00 58.09 84 ASN A C 1
ATOM 679 O O . ASN A 1 84 ? -9.101 4.797 17.236 1.00 58.09 84 ASN A O 1
ATOM 683 N N . ASN A 1 85 ? -10.782 4.022 15.977 1.00 66.75 85 ASN A N 1
ATOM 684 C CA . ASN A 1 85 ? -11.261 3.000 16.938 1.00 66.75 85 ASN A CA 1
ATOM 685 C C . ASN A 1 85 ? -11.544 3.499 18.380 1.00 66.75 85 ASN A C 1
ATOM 687 O O . ASN A 1 85 ? -11.653 2.694 19.302 1.00 66.75 85 ASN A O 1
ATOM 691 N N . LYS A 1 86 ? -11.686 4.813 18.601 1.00 84.56 86 LYS A N 1
ATOM 692 C CA . LYS A 1 86 ? -11.934 5.385 19.934 1.00 84.56 86 LYS A CA 1
ATOM 693 C C . LYS A 1 86 ? -13.411 5.342 20.313 1.00 84.56 86 LYS A C 1
ATOM 695 O O . LYS A 1 86 ? -14.285 5.608 19.486 1.00 84.56 86 LYS A O 1
ATOM 700 N N . PHE A 1 87 ? -13.685 5.093 21.588 1.00 92.06 87 PHE A N 1
ATOM 701 C CA . PHE A 1 87 ? -15.029 5.135 22.155 1.00 92.06 87 PHE A CA 1
ATOM 702 C C . PHE A 1 87 ? -15.603 6.556 22.140 1.00 92.06 87 PHE A C 1
ATOM 704 O O . PHE A 1 87 ? -14.891 7.547 22.305 1.00 92.06 87 PHE A O 1
ATOM 711 N N . CYS A 1 88 ? -16.918 6.670 21.938 1.00 92.88 88 CYS A N 1
ATOM 712 C CA . CYS A 1 88 ? -17.633 7.923 22.167 1.00 92.88 88 CYS A CA 1
ATOM 713 C C . CYS A 1 88 ? -17.972 8.075 23.661 1.00 92.88 88 CYS A C 1
ATOM 715 O O . CYS A 1 88 ? -17.883 7.123 24.438 1.00 92.88 88 CYS A O 1
ATOM 717 N N . LYS A 1 89 ? -18.429 9.266 24.064 1.00 94.81 89 LYS A N 1
ATOM 718 C CA . LYS A 1 89 ? -18.793 9.555 25.462 1.00 94.81 89 LYS A CA 1
ATOM 719 C C . LYS A 1 89 ? -19.861 8.605 26.032 1.00 94.81 89 LYS A C 1
ATOM 721 O O . LYS A 1 89 ? -19.795 8.269 27.208 1.00 94.81 89 LYS A O 1
ATOM 726 N N . HIS A 1 90 ? -20.807 8.137 25.209 1.00 95.56 90 HIS A N 1
ATOM 727 C CA . HIS A 1 90 ? -21.864 7.213 25.640 1.00 95.56 90 HIS A CA 1
ATOM 728 C C . HIS A 1 90 ? -21.297 5.829 25.982 1.00 95.56 90 HIS A C 1
ATOM 730 O O . HIS A 1 90 ? -21.626 5.282 27.029 1.00 95.56 90 HIS A O 1
ATOM 736 N N . ILE A 1 91 ? -20.390 5.303 25.149 1.00 95.62 91 ILE A N 1
ATOM 737 C CA . ILE A 1 91 ? -19.715 4.017 25.392 1.00 95.62 91 ILE A CA 1
ATOM 738 C C . ILE A 1 91 ? -18.825 4.104 26.634 1.00 95.62 91 ILE A C 1
ATOM 740 O O . ILE A 1 91 ? -18.843 3.211 27.476 1.00 95.62 91 ILE A O 1
ATOM 744 N N . VAL A 1 92 ? -18.089 5.208 26.793 1.00 96.38 92 VAL A N 1
ATOM 745 C CA . VAL A 1 92 ? -17.296 5.453 28.005 1.00 96.38 92 VAL A CA 1
ATOM 746 C C . VAL A 1 92 ? -18.197 5.437 29.242 1.00 96.38 92 VAL A C 1
ATOM 748 O O . VAL A 1 92 ? -17.931 4.683 30.176 1.00 96.38 92 VAL A O 1
ATOM 751 N N . LYS A 1 93 ? -19.300 6.202 29.240 1.00 97.38 93 LYS A N 1
ATOM 752 C CA . LYS A 1 93 ? -20.240 6.233 30.370 1.00 97.38 93 LYS A CA 1
ATOM 753 C C . LYS A 1 93 ? -20.817 4.852 30.680 1.00 97.38 93 LYS A C 1
ATOM 755 O O . LYS A 1 93 ? -20.904 4.481 31.848 1.00 97.38 93 LYS A O 1
ATOM 760 N N . PHE A 1 94 ? -21.179 4.101 29.644 1.00 97.69 94 PHE A N 1
ATOM 761 C CA . PHE A 1 94 ? -21.642 2.724 29.762 1.00 97.69 94 PHE A CA 1
ATOM 762 C C . PHE A 1 94 ? -20.634 1.851 30.525 1.00 97.69 94 PHE A C 1
ATOM 764 O O . PHE A 1 94 ? -21.028 1.190 31.484 1.00 97.69 94 PHE A O 1
ATOM 771 N N . PHE A 1 95 ? -19.341 1.903 30.186 1.00 97.88 95 PHE A N 1
ATOM 772 C CA . PHE A 1 95 ? -18.319 1.119 30.887 1.00 97.88 95 PHE A CA 1
ATOM 773 C C . PHE A 1 95 ? -18.100 1.569 32.334 1.00 97.88 95 PHE A C 1
ATOM 775 O O . PHE A 1 95 ? -17.926 0.713 33.194 1.00 97.88 95 PHE A O 1
ATOM 782 N N . TYR A 1 96 ? -18.169 2.870 32.638 1.00 97.81 96 TYR A N 1
ATOM 783 C CA . TYR A 1 96 ? -18.108 3.345 34.030 1.00 97.81 96 TYR A CA 1
ATOM 784 C C . TYR A 1 96 ? -19.284 2.824 34.866 1.00 97.81 96 TYR A C 1
ATOM 786 O O . TYR A 1 96 ? -19.105 2.400 36.005 1.00 97.81 96 TYR A O 1
ATOM 794 N N . LEU A 1 97 ? -20.495 2.823 34.302 1.00 97.69 97 LEU A N 1
ATOM 795 C CA . LEU A 1 97 ? -21.670 2.285 34.989 1.00 97.69 97 LEU A CA 1
ATOM 796 C C . LEU A 1 97 ? -21.614 0.772 35.134 1.00 97.69 97 LEU A C 1
ATOM 798 O O . LEU A 1 97 ? -22.017 0.250 36.172 1.00 97.69 97 LEU A O 1
ATOM 802 N N . LEU A 1 98 ? -21.096 0.078 34.122 1.00 97.75 98 LEU A N 1
ATOM 803 C CA . LEU A 1 98 ? -20.864 -1.353 34.205 1.00 97.75 98 LEU A CA 1
ATOM 804 C C . LEU A 1 98 ? -19.842 -1.662 35.296 1.00 97.75 98 LEU A C 1
ATOM 806 O O . LEU A 1 98 ? -20.114 -2.529 36.106 1.00 97.75 98 LEU A O 1
ATOM 810 N N . ASN A 1 99 ? -18.741 -0.914 35.382 1.00 97.75 99 ASN A N 1
ATOM 811 C CA . ASN A 1 99 ? -17.715 -1.086 36.412 1.00 97.75 99 ASN A CA 1
ATOM 812 C C . ASN A 1 99 ? -18.258 -0.866 37.830 1.00 97.75 99 ASN A C 1
ATOM 814 O O . ASN A 1 99 ? -17.925 -1.610 38.745 1.00 97.75 99 ASN A O 1
ATOM 818 N N . ASN A 1 100 ? -19.152 0.111 38.009 1.00 96.69 100 ASN A N 1
ATOM 819 C CA . ASN A 1 100 ? -19.823 0.331 39.293 1.00 96.69 100 ASN A CA 1
ATOM 820 C C . ASN A 1 100 ? -20.774 -0.816 39.670 1.00 96.69 100 ASN A C 1
ATOM 822 O O . ASN A 1 100 ? -20.994 -1.064 40.853 1.00 96.69 100 ASN A O 1
ATOM 826 N N . LYS A 1 101 ? -21.373 -1.482 38.676 1.00 96.50 101 LYS A N 1
ATOM 827 C CA . LYS A 1 101 ? -22.282 -2.618 38.880 1.00 96.50 101 LYS A CA 1
ATOM 828 C C . LYS A 1 101 ? -21.525 -3.939 39.045 1.00 96.50 101 LYS A C 1
ATOM 830 O O . LYS A 1 101 ? -21.961 -4.801 39.799 1.00 96.50 101 LYS A O 1
ATOM 835 N N . ASP A 1 102 ? -20.441 -4.096 38.296 1.00 97.38 102 ASP A N 1
ATOM 836 C CA . ASP A 1 102 ? -19.643 -5.304 38.142 1.00 97.38 102 ASP A CA 1
ATOM 837 C C . ASP A 1 102 ? -18.254 -4.954 37.572 1.00 97.38 102 ASP A C 1
ATOM 839 O O . ASP A 1 102 ? -18.017 -4.957 36.358 1.00 97.38 102 ASP A O 1
ATOM 843 N N . SER A 1 103 ? -17.345 -4.600 38.480 1.00 96.88 103 SER A N 1
ATOM 844 C CA . SER A 1 103 ? -15.963 -4.196 38.182 1.00 96.88 103 SER A CA 1
ATOM 845 C C . SER A 1 103 ? -15.211 -5.277 37.405 1.00 96.88 103 SER A C 1
ATOM 847 O O . SER A 1 103 ? -14.625 -5.012 36.352 1.00 96.88 103 SER A O 1
ATOM 849 N N . GLU A 1 104 ? -15.288 -6.523 37.878 1.00 97.06 104 GLU A N 1
ATOM 850 C CA . GLU A 1 104 ? -14.576 -7.653 37.288 1.00 97.06 104 GLU A CA 1
ATOM 851 C C . GLU A 1 104 ? -14.995 -7.873 35.831 1.00 97.06 104 GLU A C 1
ATOM 853 O O . GLU A 1 104 ? -14.142 -7.957 34.940 1.00 97.06 104 GLU A O 1
ATOM 858 N N . PHE A 1 105 ? -16.303 -7.884 35.556 1.00 96.88 105 PHE A N 1
ATOM 859 C CA . PHE A 1 105 ? -16.802 -8.087 34.201 1.00 96.88 105 PHE A CA 1
ATOM 860 C C . PHE A 1 105 ? -16.499 -6.900 33.275 1.00 96.88 105 PHE A C 1
ATOM 862 O O . PHE A 1 105 ? -16.129 -7.102 32.115 1.00 96.88 105 PHE A O 1
ATOM 869 N N . ALA A 1 106 ? -16.582 -5.659 33.769 1.00 97.62 106 ALA A N 1
ATOM 870 C CA . ALA A 1 106 ? -16.206 -4.478 32.990 1.00 97.62 106 ALA A CA 1
ATOM 871 C C . ALA A 1 106 ? -14.728 -4.519 32.573 1.00 97.62 106 ALA A C 1
ATOM 873 O O . ALA A 1 106 ? -14.398 -4.324 31.398 1.00 97.62 106 ALA A O 1
ATOM 874 N N . ILE A 1 107 ? -13.843 -4.825 33.525 1.00 97.50 107 ILE A N 1
ATOM 875 C CA . ILE A 1 107 ? -12.406 -4.987 33.290 1.00 97.50 107 ILE A CA 1
ATOM 876 C C . ILE A 1 107 ? -12.153 -6.135 32.309 1.00 97.50 107 ILE A C 1
ATOM 878 O O . ILE A 1 107 ? -11.331 -5.992 31.401 1.00 97.50 107 ILE A O 1
ATOM 882 N N . TYR A 1 108 ? -12.849 -7.265 32.450 1.00 96.19 108 TYR A N 1
ATOM 883 C CA . TYR A 1 108 ? -12.750 -8.391 31.521 1.00 96.19 108 TYR A CA 1
ATOM 884 C C . TYR A 1 108 ? -13.069 -7.974 30.076 1.00 96.19 108 TYR A C 1
ATOM 886 O O . TYR A 1 108 ? -12.257 -8.216 29.178 1.00 96.19 108 TYR A O 1
ATOM 894 N N . LEU A 1 109 ? -14.193 -7.286 29.852 1.00 95.50 109 LEU A N 1
ATOM 895 C CA . LEU A 1 109 ? -14.580 -6.818 28.519 1.00 95.50 109 LEU A CA 1
ATOM 896 C C . LEU A 1 109 ? -13.547 -5.850 27.935 1.00 95.50 109 LEU A C 1
ATOM 898 O O . LEU A 1 109 ? -13.109 -6.040 26.801 1.00 95.50 109 LEU A O 1
ATOM 902 N N . LEU A 1 110 ? -13.102 -4.850 28.704 1.00 95.31 110 LEU A N 1
ATOM 903 C CA . LEU A 1 110 ? -12.098 -3.885 28.240 1.00 95.31 110 LEU A CA 1
ATOM 904 C C . LEU A 1 110 ? -10.756 -4.549 27.893 1.00 95.31 110 LEU A C 1
ATOM 906 O O . LEU A 1 110 ? -10.125 -4.172 26.906 1.00 95.31 110 LEU A O 1
ATOM 910 N N . ASN A 1 111 ? -10.335 -5.571 28.647 1.00 94.81 111 ASN A N 1
ATOM 911 C CA . ASN A 1 111 ? -9.149 -6.358 28.296 1.00 94.81 111 ASN A CA 1
ATOM 912 C C . ASN A 1 111 ? -9.327 -7.086 26.960 1.00 94.81 111 ASN A C 1
ATOM 914 O O . ASN A 1 111 ? -8.418 -7.053 26.134 1.00 94.81 111 ASN A O 1
ATOM 918 N N . LYS A 1 112 ? -10.495 -7.699 26.717 1.00 92.88 112 LYS A N 1
ATOM 919 C CA . LYS A 1 112 ? -10.800 -8.354 25.433 1.00 92.88 112 LYS A CA 1
ATOM 920 C C . LYS A 1 112 ? -10.817 -7.368 24.262 1.00 92.88 112 LYS A C 1
ATOM 922 O O . LYS A 1 112 ? -10.387 -7.719 23.167 1.00 92.88 112 LYS A O 1
ATOM 927 N N . PHE A 1 113 ? -11.266 -6.133 24.480 1.00 90.25 113 PHE A N 1
ATOM 928 C CA . PHE A 1 113 ? -11.174 -5.076 23.469 1.00 90.25 113 PHE A CA 1
ATOM 929 C C . PHE A 1 113 ? -9.736 -4.694 23.153 1.00 90.25 113 PHE A C 1
ATOM 931 O O . PHE A 1 113 ? -9.347 -4.687 21.985 1.00 90.25 113 PHE A O 1
ATOM 938 N N . ASN A 1 114 ? -8.946 -4.402 24.186 1.00 89.06 114 ASN A N 1
ATOM 939 C CA . ASN A 1 114 ? -7.547 -4.036 24.012 1.00 89.06 114 ASN A CA 1
ATOM 940 C C . ASN A 1 114 ? -6.760 -5.166 23.336 1.00 89.06 114 ASN A C 1
ATOM 942 O O . ASN A 1 114 ? -6.014 -4.886 22.403 1.00 89.06 114 ASN A O 1
ATOM 946 N N . SER A 1 115 ? -6.989 -6.433 23.710 1.00 89.50 115 SER A N 1
ATOM 947 C CA . SER A 1 115 ? -6.321 -7.569 23.063 1.00 89.50 115 SER A CA 1
ATOM 948 C C . SER A 1 115 ? -6.673 -7.670 21.579 1.00 89.50 115 SER A C 1
ATOM 950 O O . SER A 1 115 ? -5.767 -7.758 20.760 1.00 89.50 115 SER A O 1
ATOM 952 N N . LYS A 1 116 ? -7.956 -7.552 21.203 1.00 88.06 116 LYS A N 1
ATOM 953 C CA . LYS A 1 116 ? -8.379 -7.570 19.790 1.00 88.06 116 LYS A CA 1
ATOM 954 C C . LY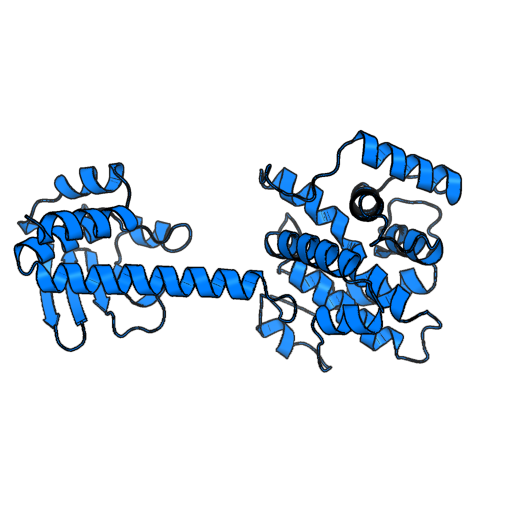S A 1 116 ? -7.804 -6.400 18.985 1.00 88.06 116 LYS A C 1
ATOM 956 O O . LYS A 1 116 ? -7.449 -6.574 17.823 1.00 88.06 116 LYS A O 1
ATOM 961 N N . ILE A 1 117 ? -7.688 -5.210 19.581 1.00 84.25 117 ILE A N 1
ATOM 962 C CA . ILE A 1 117 ? -7.034 -4.060 18.935 1.00 84.25 117 ILE A CA 1
ATOM 963 C C . ILE A 1 117 ? -5.544 -4.331 18.737 1.00 84.25 117 ILE A C 1
ATOM 965 O O . ILE A 1 117 ? -5.020 -4.059 17.658 1.00 84.25 117 ILE A O 1
ATOM 969 N N . SER A 1 118 ? -4.864 -4.874 19.748 1.00 83.88 118 SER A N 1
ATOM 970 C CA . SER A 1 118 ? -3.452 -5.243 19.656 1.00 83.88 118 SER A CA 1
ATOM 971 C C . SER A 1 118 ? -3.211 -6.332 18.609 1.00 83.88 118 SER A C 1
ATOM 973 O O . SER A 1 118 ? -2.317 -6.172 17.784 1.00 83.88 118 SER A O 1
ATOM 975 N N . GLU A 1 119 ? -4.036 -7.381 18.581 1.00 84.75 119 GLU A N 1
ATOM 976 C CA . GLU A 1 119 ? -4.008 -8.444 17.567 1.00 84.75 119 GLU A CA 1
ATOM 977 C C . GLU A 1 119 ? -4.208 -7.866 16.163 1.00 84.75 119 GLU A C 1
ATOM 979 O O . GLU A 1 119 ? -3.412 -8.131 15.267 1.00 84.75 119 GLU A O 1
ATOM 984 N N . GLN A 1 120 ? -5.209 -7.001 15.967 1.00 80.69 120 GLN A N 1
ATOM 985 C CA . GLN A 1 120 ? -5.441 -6.359 14.674 1.00 80.69 120 GLN A CA 1
ATOM 986 C C . GLN A 1 120 ? -4.290 -5.422 14.279 1.00 80.69 120 GLN A C 1
ATOM 988 O O . GLN A 1 120 ? -3.938 -5.340 13.105 1.00 80.69 120 GLN A O 1
ATOM 993 N N . ALA A 1 121 ? -3.696 -4.697 15.228 1.00 78.06 121 ALA A N 1
ATOM 994 C CA . ALA A 1 121 ? -2.540 -3.844 14.967 1.00 78.06 121 ALA A CA 1
ATOM 995 C C . ALA A 1 121 ? -1.303 -4.671 14.587 1.00 78.06 121 ALA A C 1
ATOM 997 O O . ALA A 1 121 ? -0.560 -4.285 13.684 1.00 78.06 121 ALA A O 1
ATOM 998 N N . GLN A 1 122 ? -1.101 -5.818 15.238 1.00 78.88 122 GLN A N 1
ATOM 999 C CA . GLN A 1 122 ? -0.042 -6.761 14.900 1.00 78.88 122 GLN A CA 1
ATOM 1000 C C . GLN A 1 122 ? -0.278 -7.387 13.525 1.00 78.88 122 GLN A C 1
ATOM 1002 O O . GLN A 1 122 ? 0.652 -7.403 12.723 1.00 78.88 122 GLN A O 1
ATOM 1007 N N . GLN A 1 123 ? -1.509 -7.801 13.215 1.00 78.69 123 GLN A N 1
ATOM 1008 C CA . GLN A 1 123 ? -1.873 -8.310 11.894 1.00 78.69 123 GLN A CA 1
ATOM 1009 C C . GLN A 1 123 ? -1.624 -7.254 10.817 1.00 78.69 123 GLN A C 1
ATOM 1011 O O . GLN A 1 123 ? -0.867 -7.504 9.893 1.00 78.69 123 GLN A O 1
ATOM 1016 N N . LYS A 1 124 ? -2.105 -6.017 11.005 1.00 76.44 124 LYS A N 1
ATOM 1017 C CA . LYS A 1 124 ? -1.823 -4.904 10.081 1.00 76.44 124 LYS A CA 1
ATOM 1018 C C . LYS A 1 124 ? -0.328 -4.653 9.895 1.00 76.44 124 LYS A C 1
ATOM 1020 O O . LYS A 1 124 ? 0.092 -4.258 8.813 1.00 76.44 124 LYS A O 1
ATOM 1025 N N . LYS A 1 125 ? 0.483 -4.835 10.941 1.00 78.19 125 LYS A N 1
ATOM 1026 C CA . LYS A 1 125 ? 1.943 -4.711 10.850 1.00 78.19 125 LYS A CA 1
ATOM 1027 C C . LYS A 1 125 ? 2.549 -5.848 10.024 1.00 78.19 125 LYS A C 1
ATOM 1029 O O . LYS A 1 125 ? 3.449 -5.571 9.238 1.00 78.19 125 LYS A O 1
ATOM 1034 N N . ILE A 1 126 ? 2.063 -7.077 10.193 1.00 79.94 126 ILE A N 1
ATOM 1035 C CA . ILE A 1 126 ? 2.457 -8.242 9.389 1.00 79.94 126 ILE A CA 1
ATOM 1036 C C . ILE A 1 126 ? 2.061 -8.012 7.927 1.00 79.94 126 ILE A C 1
ATOM 1038 O O . ILE A 1 126 ? 2.935 -8.024 7.068 1.00 79.94 126 ILE A O 1
ATOM 1042 N N . ASP A 1 127 ? 0.801 -7.666 7.658 1.00 78.25 127 ASP A N 1
ATOM 1043 C CA . ASP A 1 127 ? 0.285 -7.392 6.309 1.00 78.25 127 ASP A CA 1
ATOM 1044 C C . ASP A 1 127 ? 1.046 -6.240 5.642 1.00 78.25 127 ASP A C 1
ATOM 1046 O O . ASP A 1 127 ? 1.337 -6.253 4.450 1.00 78.25 127 ASP A O 1
ATOM 1050 N N . TYR A 1 128 ? 1.421 -5.217 6.413 1.00 81.75 128 TYR A N 1
ATOM 1051 C CA . TYR A 1 128 ? 2.246 -4.120 5.917 1.00 81.75 128 TYR A CA 1
ATOM 1052 C C . TYR A 1 128 ? 3.669 -4.580 5.560 1.00 81.75 128 TYR A C 1
ATOM 1054 O O . TYR A 1 128 ? 4.242 -4.092 4.585 1.00 81.75 128 TYR A O 1
ATOM 1062 N N . GLN A 1 129 ? 4.242 -5.514 6.324 1.00 87.00 129 GLN A N 1
ATOM 1063 C CA . GLN A 1 129 ? 5.573 -6.071 6.073 1.00 87.00 129 GLN A CA 1
ATOM 1064 C C . GLN A 1 129 ? 5.604 -7.081 4.923 1.00 87.00 129 GLN A C 1
ATOM 1066 O O . GLN A 1 129 ? 6.646 -7.182 4.274 1.00 87.00 129 GLN A O 1
ATOM 1071 N N . ASP A 1 130 ? 4.500 -7.782 4.675 1.00 91.19 130 ASP A N 1
ATOM 1072 C CA . ASP A 1 130 ? 4.379 -8.807 3.644 1.00 91.19 130 ASP A CA 1
ATOM 1073 C C . ASP A 1 130 ? 4.241 -8.195 2.250 1.00 91.19 130 ASP A C 1
ATOM 1075 O O . ASP A 1 130 ? 3.230 -7.588 1.926 1.00 91.19 130 ASP A O 1
ATOM 1079 N N . LEU A 1 131 ? 5.246 -8.349 1.397 1.00 94.50 131 LEU A N 1
ATOM 1080 C CA . LEU A 1 131 ? 5.232 -7.791 0.042 1.00 94.50 131 LEU A CA 1
ATOM 1081 C C . LEU A 1 131 ? 4.842 -8.823 -1.023 1.00 94.50 131 LEU A C 1
ATOM 1083 O O . LEU A 1 131 ? 5.025 -8.577 -2.211 1.00 94.50 131 LEU A O 1
ATOM 1087 N N . ASN A 1 132 ? 4.327 -9.982 -0.619 1.00 95.75 132 ASN A N 1
ATOM 1088 C CA . ASN A 1 132 ? 4.034 -11.078 -1.537 1.00 95.75 132 ASN A CA 1
ATOM 1089 C C . ASN A 1 132 ? 2.547 -11.239 -1.861 1.00 95.75 132 ASN A C 1
ATOM 1091 O O . ASN A 1 132 ? 2.188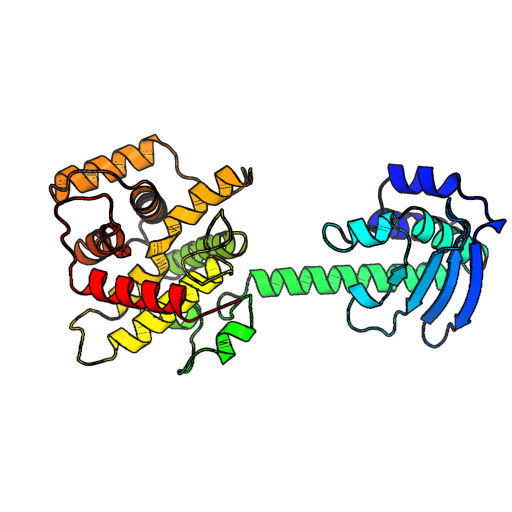 -12.100 -2.664 1.00 95.75 132 ASN A O 1
ATOM 1095 N N . HIS A 1 133 ? 1.700 -10.389 -1.287 1.00 93.56 133 HIS A N 1
ATOM 1096 C CA . HIS A 1 133 ? 0.258 -10.391 -1.497 1.00 93.56 133 HIS A CA 1
ATOM 1097 C C . HIS A 1 133 ? -0.230 -8.983 -1.827 1.00 93.56 133 HIS A C 1
ATOM 1099 O O . HIS A 1 133 ? 0.344 -7.993 -1.360 1.00 93.56 133 HIS A O 1
ATOM 1105 N N . PHE A 1 134 ? -1.281 -8.909 -2.644 1.00 93.06 134 PHE A N 1
ATOM 1106 C CA . PHE A 1 134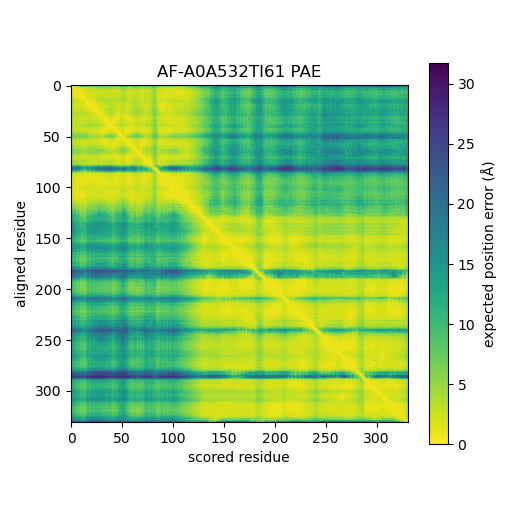 ? -2.014 -7.668 -2.859 1.00 93.06 134 PHE A CA 1
ATOM 1107 C C . PHE A 1 134 ? -2.647 -7.211 -1.542 1.00 93.06 134 PHE A C 1
ATOM 1109 O O . PHE A 1 134 ? -3.070 -8.024 -0.729 1.00 93.06 134 PHE A O 1
ATOM 1116 N N . VAL A 1 135 ? -2.737 -5.901 -1.332 1.00 89.50 135 VAL A N 1
ATOM 1117 C CA . VAL A 1 135 ? -3.526 -5.329 -0.238 1.00 89.50 135 VAL A CA 1
ATOM 1118 C C . VAL A 1 135 ? -5.016 -5.520 -0.527 1.00 89.50 135 VAL A C 1
ATOM 1120 O O . VAL A 1 135 ? -5.780 -5.802 0.395 1.00 89.50 135 VAL A O 1
ATOM 1123 N N . ASN A 1 136 ? -5.429 -5.393 -1.792 1.00 88.19 136 ASN A N 1
ATOM 1124 C CA . ASN A 1 136 ? -6.737 -5.852 -2.247 1.00 88.19 136 ASN A CA 1
ATOM 1125 C C . ASN A 1 136 ? -6.680 -7.299 -2.772 1.00 88.19 136 ASN A C 1
ATOM 1127 O O . ASN A 1 136 ? -6.274 -7.546 -3.907 1.00 88.19 136 ASN A O 1
ATOM 1131 N N . GLU A 1 137 ? -7.162 -8.242 -1.964 1.00 87.38 137 GLU A N 1
ATOM 1132 C CA . GLU A 1 137 ? -7.221 -9.672 -2.296 1.00 87.38 137 GLU A CA 1
ATOM 1133 C C . GLU A 1 137 ? -8.084 -9.992 -3.530 1.00 87.38 137 GLU A C 1
ATOM 1135 O O . GLU A 1 137 ? -7.840 -10.998 -4.199 1.00 87.38 137 GLU A O 1
ATOM 1140 N N . ASP A 1 138 ? -9.051 -9.140 -3.892 1.00 88.38 138 ASP A N 1
ATOM 1141 C CA . ASP A 1 138 ? -9.896 -9.372 -5.070 1.00 88.38 138 ASP A CA 1
ATOM 1142 C C . ASP A 1 138 ? -9.095 -9.295 -6.375 1.00 88.38 138 ASP A C 1
ATOM 1144 O O . ASP A 1 138 ? -9.428 -9.987 -7.339 1.00 88.38 138 ASP A O 1
ATOM 1148 N N . LEU A 1 139 ? -7.994 -8.530 -6.400 1.00 89.69 139 LEU A N 1
ATOM 1149 C CA . LEU A 1 139 ? -7.124 -8.404 -7.573 1.00 89.69 139 LEU A CA 1
ATOM 1150 C C . LEU A 1 139 ? -6.533 -9.742 -8.002 1.00 89.69 139 LEU A C 1
ATOM 1152 O O . LEU A 1 139 ? -6.429 -10.013 -9.196 1.00 89.69 139 LEU A O 1
ATOM 1156 N N . LYS A 1 140 ? -6.205 -10.613 -7.043 1.00 91.00 140 LYS A N 1
ATOM 1157 C CA . LYS A 1 140 ? -5.701 -11.958 -7.332 1.00 91.00 140 LYS A CA 1
ATOM 1158 C C . LYS A 1 140 ? -6.677 -12.755 -8.197 1.00 91.00 140 LYS A C 1
ATOM 1160 O O . LYS A 1 140 ? -6.244 -13.490 -9.077 1.00 91.00 140 LYS A O 1
ATOM 1165 N N . ASN A 1 141 ? -7.977 -12.605 -7.949 1.00 89.50 141 ASN A N 1
ATOM 1166 C CA . ASN A 1 141 ? -9.022 -13.351 -8.648 1.00 89.50 141 ASN A CA 1
ATOM 1167 C C . ASN A 1 141 ? -9.347 -12.769 -10.033 1.00 89.50 141 ASN A C 1
ATOM 1169 O O . ASN A 1 141 ? -10.049 -13.416 -10.805 1.00 89.50 141 ASN A O 1
ATOM 1173 N N . GLN A 1 142 ? -8.863 -11.562 -10.342 1.00 91.31 142 GLN A N 1
ATOM 1174 C CA . GLN A 1 142 ? -9.051 -10.908 -11.641 1.00 91.31 142 GLN A CA 1
ATOM 1175 C C . GLN A 1 142 ? -7.958 -11.278 -12.656 1.00 91.31 142 GLN A C 1
ATOM 1177 O O . GLN A 1 142 ? -8.107 -11.000 -13.843 1.00 91.31 142 GLN A O 1
ATOM 1182 N N . LEU A 1 143 ? -6.859 -11.894 -12.210 1.00 91.81 143 LEU A N 1
ATOM 1183 C CA . LEU A 1 143 ? -5.744 -12.263 -13.076 1.00 91.81 143 LEU A CA 1
ATOM 1184 C C . LEU A 1 143 ? -6.023 -13.575 -13.817 1.00 91.81 143 LEU A C 1
ATOM 1186 O O . LEU A 1 143 ? -6.433 -14.570 -13.226 1.00 91.81 143 LEU A O 1
ATOM 1190 N N . GLU A 1 144 ? -5.711 -13.599 -15.112 1.00 93.69 144 GLU A N 1
ATOM 1191 C CA . GLU A 1 144 ? -5.816 -14.796 -15.965 1.00 93.69 144 GLU A CA 1
ATOM 1192 C C . GLU A 1 144 ? -4.619 -15.757 -15.811 1.00 93.69 144 GLU A C 1
ATOM 1194 O O . GLU A 1 144 ? -4.497 -16.746 -16.534 1.00 93.69 144 GLU A O 1
ATOM 1199 N N . PHE A 1 145 ? -3.704 -15.465 -14.884 1.00 94.75 145 PHE A N 1
ATOM 1200 C CA . PHE A 1 145 ? -2.477 -16.220 -14.649 1.00 94.75 145 PHE A CA 1
ATOM 1201 C C . PHE A 1 145 ? -2.127 -16.291 -13.159 1.00 94.75 145 PHE A C 1
ATOM 1203 O O . PHE A 1 145 ? -2.567 -15.473 -12.348 1.00 94.75 145 PHE A O 1
ATOM 1210 N N . ASP A 1 146 ? -1.254 -17.238 -12.807 1.00 94.81 146 ASP A N 1
ATOM 1211 C CA . ASP A 1 146 ? -0.713 -17.365 -11.453 1.00 94.81 146 ASP A CA 1
ATOM 1212 C C . ASP A 1 146 ? 0.163 -16.159 -11.098 1.00 94.81 146 ASP A C 1
ATOM 1214 O O . ASP A 1 146 ? 1.318 -16.059 -11.533 1.00 94.81 146 ASP A O 1
ATOM 1218 N N . TYR A 1 147 ? -0.363 -15.264 -10.263 1.00 95.19 147 TYR A N 1
ATOM 1219 C CA . TYR A 1 147 ? 0.400 -14.119 -9.780 1.00 95.19 147 TYR A CA 1
ATOM 1220 C C . TYR A 1 147 ? 1.576 -14.544 -8.888 1.00 95.19 147 TYR A C 1
ATOM 1222 O O . TYR A 1 147 ? 1.600 -15.625 -8.285 1.00 95.19 147 TYR A O 1
ATOM 1230 N N . LYS A 1 148 ? 2.572 -13.666 -8.811 1.00 97.56 148 LYS A N 1
ATOM 1231 C CA . LYS A 1 148 ? 3.789 -13.814 -8.018 1.00 97.56 148 LYS A CA 1
ATOM 1232 C C . LYS A 1 148 ? 3.982 -12.587 -7.134 1.00 97.56 148 LYS A C 1
ATOM 1234 O O . LYS A 1 148 ? 3.614 -11.477 -7.519 1.00 97.56 148 LYS A O 1
ATOM 1239 N N . GLY A 1 149 ? 4.552 -12.810 -5.953 1.00 97.50 149 GLY A N 1
ATOM 1240 C CA . GLY A 1 149 ? 4.939 -11.763 -5.008 1.00 97.50 149 GLY A CA 1
ATOM 1241 C C . GLY A 1 149 ? 6.301 -11.140 -5.327 1.00 97.50 149 GLY A C 1
ATOM 1242 O O . GLY A 1 149 ? 7.048 -11.661 -6.158 1.00 97.50 149 GLY A O 1
ATOM 1243 N N . PHE A 1 150 ? 6.657 -10.050 -4.643 1.00 98.06 150 PHE A N 1
ATOM 1244 C CA . PHE A 1 150 ? 7.932 -9.369 -4.889 1.00 98.06 150 PHE A CA 1
ATOM 1245 C C . PHE A 1 150 ? 9.169 -10.212 -4.549 1.00 98.06 150 PHE A C 1
ATOM 1247 O O . PHE A 1 150 ? 10.161 -10.086 -5.260 1.00 98.06 150 PHE A O 1
ATOM 1254 N N . ASP A 1 151 ? 9.128 -11.109 -3.555 1.00 97.06 151 ASP A N 1
ATOM 1255 C CA . ASP A 1 151 ? 10.291 -11.960 -3.244 1.00 97.06 151 ASP A CA 1
ATOM 1256 C C . ASP A 1 151 ? 10.653 -12.881 -4.425 1.00 97.06 151 ASP A C 1
ATOM 1258 O O . ASP A 1 151 ? 11.825 -12.997 -4.774 1.00 97.06 151 ASP A O 1
ATOM 1262 N N . PHE A 1 152 ? 9.655 -13.430 -5.131 1.00 97.88 152 PHE A N 1
ATOM 1263 C CA . PHE A 1 152 ? 9.882 -14.200 -6.362 1.00 97.88 152 PHE A CA 1
ATOM 1264 C C . PHE A 1 152 ? 10.569 -13.359 -7.449 1.00 97.88 152 PHE A C 1
ATOM 1266 O O . PHE A 1 152 ? 11.492 -13.822 -8.119 1.00 97.88 152 PHE A O 1
ATOM 1273 N N . PHE A 1 153 ? 10.133 -12.110 -7.627 1.00 97.81 153 PHE A N 1
ATOM 1274 C CA . PHE A 1 153 ? 10.723 -11.205 -8.611 1.00 97.81 153 PHE A CA 1
ATOM 1275 C C . PHE A 1 153 ? 12.143 -10.773 -8.233 1.00 97.81 153 PHE A C 1
ATOM 1277 O O . PHE A 1 153 ? 12.995 -10.646 -9.114 1.00 97.81 153 PHE A O 1
ATOM 1284 N N . PHE A 1 154 ? 12.424 -10.602 -6.941 1.00 96.00 154 PHE A N 1
ATOM 1285 C CA . PHE A 1 154 ? 13.769 -10.326 -6.441 1.00 96.00 154 PHE A CA 1
ATOM 1286 C C . PHE A 1 154 ? 14.720 -11.506 -6.653 1.00 96.00 154 PHE A C 1
ATOM 1288 O O . PHE A 1 154 ? 15.883 -11.285 -6.992 1.00 96.00 154 PHE A O 1
ATOM 1295 N N . ASP A 1 155 ? 14.226 -12.738 -6.505 1.00 95.75 155 ASP A N 1
ATOM 1296 C CA . ASP A 1 155 ? 14.986 -13.959 -6.786 1.00 95.75 155 ASP A CA 1
ATOM 1297 C C . ASP A 1 155 ? 15.356 -14.076 -8.263 1.00 95.75 155 ASP A C 1
ATOM 1299 O O . ASP A 1 155 ? 16.527 -14.266 -8.582 1.00 95.75 155 ASP A O 1
ATOM 1303 N N . ILE A 1 156 ? 14.396 -13.877 -9.172 1.00 95.12 156 ILE A N 1
ATOM 1304 C CA . ILE A 1 156 ? 14.669 -13.906 -10.619 1.00 95.12 156 ILE A CA 1
ATOM 1305 C C . ILE A 1 156 ? 15.632 -12.795 -11.039 1.00 95.12 156 ILE A C 1
ATOM 1307 O O . ILE A 1 156 ? 16.470 -13.004 -11.915 1.00 95.12 156 ILE A O 1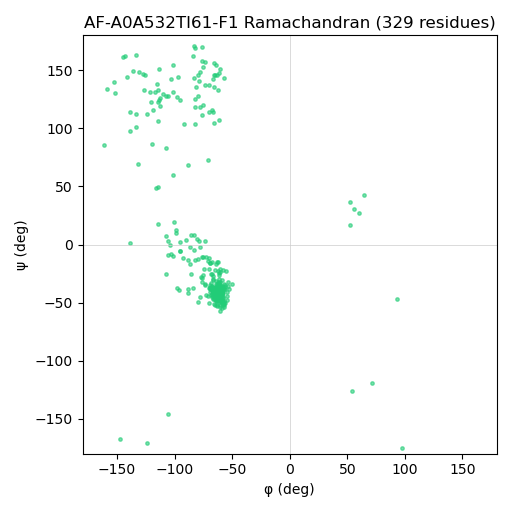
ATOM 1311 N N . SER A 1 157 ? 15.514 -11.621 -10.422 1.00 93.12 157 SER A N 1
ATOM 1312 C CA . SER A 1 157 ? 16.362 -10.468 -10.733 1.00 93.12 157 SER A CA 1
ATOM 1313 C C . SER A 1 157 ? 17.762 -10.565 -10.116 1.00 93.12 157 SER A C 1
ATOM 1315 O O . SER A 1 157 ? 18.562 -9.662 -10.333 1.00 93.12 157 SER A O 1
ATOM 1317 N N . GLU A 1 158 ? 18.056 -11.628 -9.353 1.00 91.69 158 GLU A N 1
ATOM 1318 C CA . GLU A 1 158 ? 19.359 -11.880 -8.715 1.00 91.69 158 GLU A CA 1
ATOM 1319 C C . GLU A 1 158 ? 19.870 -10.689 -7.883 1.00 91.69 158 GLU A C 1
ATOM 1321 O O . GLU A 1 158 ? 21.063 -10.398 -7.833 1.00 91.69 158 GLU A O 1
ATOM 1326 N N . LEU A 1 159 ? 18.954 -9.980 -7.216 1.00 89.62 159 LEU A N 1
ATOM 1327 C CA . LEU A 1 159 ? 19.311 -8.816 -6.409 1.00 89.62 159 LEU A CA 1
ATOM 1328 C C . LEU A 1 159 ? 20.083 -9.221 -5.151 1.00 89.62 159 LEU A C 1
ATOM 1330 O O . LEU A 1 159 ? 19.663 -10.135 -4.436 1.00 89.62 159 LEU A O 1
ATOM 1334 N N . GLU A 1 160 ? 21.136 -8.466 -4.831 1.00 91.31 160 GLU A N 1
ATOM 1335 C CA . GLU A 1 160 ? 21.832 -8.543 -3.543 1.00 91.31 160 GLU A CA 1
ATOM 1336 C C . GLU A 1 160 ? 20.890 -8.207 -2.375 1.00 91.31 160 GLU A C 1
ATOM 1338 O O . GLU A 1 160 ? 19.975 -7.388 -2.508 1.00 91.31 160 GLU A O 1
ATOM 1343 N N . ASP A 1 161 ? 21.152 -8.770 -1.194 1.00 91.06 161 ASP A N 1
ATOM 1344 C CA . ASP A 1 161 ? 20.333 -8.546 0.006 1.00 91.06 161 ASP A CA 1
ATOM 1345 C C . ASP A 1 161 ? 20.196 -7.059 0.372 1.00 91.06 161 ASP A C 1
ATOM 1347 O O . ASP A 1 161 ? 19.124 -6.603 0.774 1.00 91.06 161 ASP A O 1
ATOM 1351 N N . SER A 1 162 ? 21.261 -6.276 0.178 1.00 90.81 162 SER A N 1
ATOM 1352 C CA . SER A 1 162 ? 21.259 -4.827 0.410 1.00 90.81 162 SER A CA 1
ATOM 1353 C C . SER A 1 162 ? 20.247 -4.108 -0.494 1.00 90.81 162 SER A C 1
ATOM 1355 O O . SER A 1 162 ? 19.455 -3.290 -0.018 1.00 90.81 162 SER A O 1
ATOM 1357 N N . ALA A 1 163 ? 20.221 -4.452 -1.784 1.00 90.56 163 ALA A N 1
ATOM 1358 C CA . ALA A 1 163 ? 19.287 -3.914 -2.765 1.00 90.56 163 ALA A CA 1
ATOM 1359 C C . ALA A 1 163 ? 17.848 -4.352 -2.465 1.00 90.56 163 ALA A C 1
ATOM 1361 O O . ALA A 1 163 ? 16.925 -3.533 -2.508 1.00 90.56 163 ALA A O 1
ATOM 1362 N N . ARG A 1 164 ? 17.662 -5.627 -2.093 1.00 93.19 164 ARG A N 1
ATOM 1363 C CA . ARG A 1 164 ? 16.362 -6.173 -1.683 1.00 93.19 164 ARG A CA 1
ATOM 1364 C C . ARG A 1 164 ? 15.782 -5.393 -0.514 1.00 93.19 164 ARG A C 1
ATOM 1366 O O . ARG A 1 164 ? 14.642 -4.949 -0.599 1.00 93.19 164 ARG A O 1
ATOM 1373 N N . GLU A 1 165 ? 16.544 -5.164 0.553 1.00 92.44 165 GLU A N 1
ATOM 1374 C CA . GLU A 1 165 ? 16.035 -4.451 1.731 1.00 92.44 165 GLU A CA 1
ATOM 1375 C C . GLU A 1 165 ? 15.630 -3.003 1.426 1.00 92.44 165 GLU A C 1
ATOM 1377 O O . GLU A 1 165 ? 14.607 -2.520 1.926 1.00 92.44 165 GLU A O 1
ATOM 1382 N N . ILE A 1 166 ? 16.371 -2.325 0.547 1.00 91.81 166 ILE A N 1
ATOM 1383 C CA . ILE A 1 166 ? 16.016 -0.980 0.087 1.00 91.81 166 ILE A CA 1
ATOM 1384 C C . ILE A 1 166 ? 14.709 -1.010 -0.715 1.00 91.81 166 ILE A C 1
ATOM 1386 O O . ILE A 1 166 ? 13.804 -0.220 -0.436 1.00 91.81 166 ILE A O 1
ATOM 1390 N N . LEU A 1 167 ? 14.557 -1.938 -1.664 1.00 93.88 167 LEU A N 1
ATOM 1391 C CA . LEU A 1 167 ? 13.315 -2.074 -2.430 1.00 93.88 167 LEU A CA 1
ATOM 1392 C C . LEU A 1 167 ? 12.129 -2.429 -1.539 1.00 93.88 167 LEU A C 1
ATOM 1394 O O . LEU A 1 167 ? 11.056 -1.842 -1.683 1.00 93.88 167 LEU A O 1
ATOM 1398 N N . LYS A 1 168 ? 12.327 -3.312 -0.555 1.00 95.12 168 LYS A N 1
ATOM 1399 C CA . LYS A 1 168 ? 11.308 -3.623 0.451 1.00 95.12 168 LYS A CA 1
ATOM 1400 C C . LYS A 1 168 ? 10.889 -2.371 1.215 1.00 95.12 168 LYS A C 1
ATOM 1402 O O . LYS A 1 168 ? 9.703 -2.179 1.475 1.00 95.12 168 LYS A O 1
ATOM 1407 N N . LEU A 1 169 ? 11.829 -1.497 1.572 1.00 93.19 169 LEU A N 1
ATOM 1408 C CA . LEU A 1 169 ? 11.522 -0.224 2.225 1.00 93.19 169 LEU A CA 1
ATOM 1409 C C . LEU A 1 169 ? 10.709 0.708 1.316 1.00 93.19 169 LEU A C 1
ATOM 1411 O O . LEU A 1 169 ? 9.709 1.260 1.777 1.00 93.19 169 LEU A O 1
ATOM 1415 N N . ILE A 1 170 ? 11.088 0.851 0.044 1.00 94.31 170 ILE A N 1
ATOM 1416 C CA . ILE A 1 170 ? 10.378 1.708 -0.921 1.00 94.31 170 ILE A CA 1
ATOM 1417 C C . ILE A 1 170 ? 8.947 1.198 -1.158 1.00 94.31 170 ILE A C 1
ATOM 1419 O O . ILE A 1 170 ? 7.986 1.959 -1.039 1.00 94.31 170 ILE A O 1
ATOM 1423 N N . LEU A 1 171 ? 8.777 -0.103 -1.405 1.00 95.88 171 LEU A N 1
ATOM 1424 C CA . LEU A 1 171 ? 7.469 -0.726 -1.639 1.00 95.88 171 LEU A CA 1
ATOM 1425 C C . LEU A 1 171 ? 6.542 -0.633 -0.416 1.00 95.88 171 LEU A C 1
ATOM 1427 O O . LEU A 1 171 ? 5.337 -0.423 -0.555 1.00 95.88 171 LEU A O 1
ATOM 1431 N N . ARG A 1 172 ? 7.092 -0.706 0.802 1.00 94.44 172 ARG A N 1
ATOM 1432 C CA . ARG A 1 172 ? 6.334 -0.444 2.038 1.00 94.44 172 ARG A CA 1
ATOM 1433 C C . ARG A 1 172 ? 5.803 0.993 2.093 1.00 94.44 172 ARG A C 1
ATOM 1435 O O . ARG A 1 172 ? 4.672 1.206 2.524 1.00 94.44 172 ARG A O 1
ATOM 1442 N N . GLU A 1 173 ? 6.567 1.984 1.631 1.00 93.12 173 GLU A N 1
ATOM 1443 C CA . GLU A 1 173 ? 6.051 3.355 1.508 1.00 93.12 173 GLU A CA 1
ATOM 1444 C C . GLU A 1 173 ? 4.962 3.461 0.430 1.00 93.12 173 GLU A C 1
ATOM 1446 O O . GLU A 1 173 ? 3.942 4.116 0.663 1.00 93.12 173 GLU A O 1
ATOM 1451 N N . ALA A 1 174 ? 5.100 2.743 -0.691 1.00 94.81 174 ALA A N 1
ATOM 1452 C CA . ALA A 1 174 ? 4.069 2.680 -1.731 1.00 94.81 174 ALA A CA 1
ATOM 1453 C C . ALA A 1 174 ? 2.720 2.148 -1.203 1.00 94.81 174 ALA A C 1
ATOM 1455 O O . ALA A 1 174 ? 1.671 2.677 -1.575 1.00 94.81 174 ALA A O 1
ATOM 1456 N N . LYS A 1 175 ? 2.710 1.195 -0.254 1.00 93.06 175 LYS A N 1
ATOM 1457 C CA . LYS A 1 175 ? 1.469 0.685 0.379 1.00 93.06 175 LYS A CA 1
ATOM 1458 C C . LYS A 1 175 ? 0.630 1.759 1.068 1.00 93.06 175 LYS A C 1
ATOM 1460 O O . LYS A 1 175 ? -0.565 1.580 1.286 1.00 93.06 175 LYS A O 1
ATOM 1465 N N . LYS A 1 176 ? 1.235 2.888 1.443 1.00 89.50 176 LYS A N 1
ATOM 1466 C CA . LYS A 1 176 ? 0.545 3.988 2.137 1.00 89.50 176 LYS A CA 1
ATOM 1467 C C . LYS A 1 176 ? -0.129 4.973 1.183 1.00 89.50 176 LYS A C 1
ATOM 1469 O O . LYS A 1 176 ? -0.694 5.975 1.657 1.00 89.50 176 LYS A O 1
ATOM 1474 N N . LEU A 1 177 ? 0.013 4.771 -0.124 1.00 91.44 177 LEU A N 1
ATOM 1475 C CA . LEU A 1 177 ? -0.291 5.754 -1.153 1.00 91.44 177 LEU A CA 1
ATOM 1476 C C . LEU A 1 177 ? -1.275 5.177 -2.182 1.00 91.44 177 LEU A C 1
ATOM 1478 O O . LEU A 1 177 ? -1.255 3.979 -2.453 1.00 91.44 177 LEU A O 1
ATOM 1482 N N . PRO A 1 178 ? -2.168 6.016 -2.732 1.00 91.69 178 PRO A N 1
ATOM 1483 C CA . PRO A 1 178 ? -3.053 5.609 -3.815 1.00 91.69 178 PRO A CA 1
ATOM 1484 C C . PRO A 1 178 ? -2.263 5.563 -5.127 1.00 91.69 178 PRO A C 1
ATOM 1486 O O . PRO A 1 178 ? -1.267 6.277 -5.248 1.00 91.69 178 PRO A O 1
ATOM 1489 N N . ALA A 1 179 ? -2.728 4.808 -6.122 1.00 90.88 179 ALA A N 1
ATOM 1490 C CA . ALA A 1 179 ? -2.119 4.828 -7.457 1.00 90.88 179 ALA A CA 1
ATOM 1491 C C . ALA A 1 179 ? -2.318 6.174 -8.186 1.00 90.88 179 ALA A C 1
ATOM 1493 O O . ALA A 1 179 ? -1.482 6.566 -8.997 1.00 90.88 179 ALA A O 1
ATOM 1494 N N . ALA A 1 180 ? -3.369 6.930 -7.837 1.00 89.50 180 ALA A N 1
ATOM 1495 C CA . ALA A 1 180 ? -3.592 8.300 -8.299 1.00 89.50 180 ALA A CA 1
ATOM 1496 C C . ALA A 1 180 ? -4.167 9.212 -7.200 1.00 89.50 180 ALA A C 1
ATOM 1498 O O . ALA A 1 180 ? -5.015 8.815 -6.402 1.00 89.50 180 ALA A O 1
ATOM 1499 N N . LEU A 1 181 ? -3.760 10.490 -7.173 1.00 84.44 181 LEU A N 1
ATOM 1500 C CA . LEU A 1 181 ? -4.258 11.460 -6.179 1.00 84.44 181 LEU A CA 1
ATOM 1501 C C . LEU A 1 181 ? -5.738 11.831 -6.344 1.00 84.44 181 LEU A C 1
ATOM 1503 O O . LEU A 1 181 ? -6.360 12.255 -5.372 1.00 84.44 181 LEU A O 1
ATOM 1507 N N . ARG A 1 182 ? -6.287 11.720 -7.559 1.00 77.81 182 ARG A N 1
ATOM 1508 C CA . ARG A 1 182 ? -7.680 12.077 -7.879 1.00 77.81 182 ARG A CA 1
ATOM 1509 C C . ARG A 1 182 ? -8.609 10.855 -7.959 1.00 77.81 182 ARG A C 1
ATOM 1511 O O . ARG A 1 182 ? -9.672 10.960 -8.554 1.00 77.81 182 ARG A O 1
ATOM 1518 N N . GLY A 1 183 ? -8.210 9.723 -7.378 1.00 59.16 183 GLY A N 1
ATOM 1519 C CA . GLY A 1 183 ? -9.004 8.490 -7.336 1.00 59.16 183 GLY A CA 1
ATOM 1520 C C . GLY A 1 183 ? -8.695 7.527 -8.480 1.00 59.16 183 GLY A C 1
ATOM 1521 O O . GLY A 1 183 ? -8.412 6.370 -8.211 1.00 59.16 183 GLY A O 1
ATOM 1522 N N . TYR A 1 184 ? -8.631 8.014 -9.721 1.00 60.22 184 TYR A N 1
ATOM 1523 C CA . TYR A 1 184 ? -8.502 7.148 -10.899 1.00 60.22 184 TYR A CA 1
ATOM 1524 C C . TYR A 1 184 ? -7.110 7.192 -11.535 1.00 60.22 184 TYR A C 1
ATOM 1526 O O . TYR A 1 184 ? -6.613 8.272 -11.875 1.00 60.22 184 TYR A O 1
ATOM 1534 N N . HIS A 1 185 ? -6.503 6.018 -11.733 1.00 62.56 185 HIS A N 1
ATOM 1535 C CA . HIS A 1 185 ? -5.390 5.817 -12.666 1.00 62.56 185 HIS A CA 1
ATOM 1536 C C . HIS A 1 185 ? -5.909 5.034 -13.881 1.00 62.56 185 HIS A C 1
ATOM 1538 O O . HIS A 1 185 ? -5.879 3.810 -13.905 1.00 62.56 185 HIS A O 1
ATOM 1544 N N . GLY A 1 186 ? -6.515 5.738 -14.843 1.00 72.31 186 GLY A N 1
ATOM 1545 C CA . GLY A 1 186 ? -7.351 5.084 -15.855 1.00 72.31 186 GLY A CA 1
ATOM 1546 C C . GLY A 1 186 ? -8.661 4.582 -15.236 1.00 72.31 186 GLY A C 1
ATOM 1547 O O . GLY A 1 186 ? -9.431 5.393 -14.729 1.00 72.31 186 GLY A O 1
ATOM 1548 N N . GLY A 1 187 ? -8.908 3.271 -15.282 1.00 65.06 187 GLY A N 1
ATOM 1549 C CA . GLY A 1 187 ? -10.042 2.606 -14.623 1.00 65.06 187 GLY A CA 1
ATOM 1550 C C . GLY A 1 187 ? -9.738 2.078 -13.215 1.00 65.06 187 GLY A C 1
ATOM 1551 O O . GLY A 1 187 ? -10.664 1.728 -12.488 1.00 65.06 187 GLY A O 1
ATOM 1552 N N . TYR A 1 188 ? -8.465 2.050 -12.810 1.00 76.88 188 TYR A N 1
ATOM 1553 C CA . TYR A 1 188 ? -8.027 1.467 -11.542 1.00 76.88 188 TYR A CA 1
ATOM 1554 C C . TYR A 1 188 ? -8.190 2.429 -10.347 1.00 76.88 188 TYR A C 1
ATOM 1556 O O . TYR A 1 188 ? -7.643 3.539 -10.353 1.00 76.88 188 TYR A O 1
ATOM 1564 N N . GLU A 1 189 ? -8.895 1.975 -9.299 1.00 69.94 189 GLU A N 1
ATOM 1565 C CA . GLU A 1 189 ? -9.154 2.694 -8.034 1.00 69.94 189 GLU A CA 1
ATOM 1566 C C . GLU A 1 189 ? -8.476 1.998 -6.830 1.00 69.94 189 GLU A C 1
ATOM 1568 O O . GLU A 1 189 ? -9.087 1.724 -5.802 1.00 69.94 189 GLU A O 1
ATOM 1573 N N . GLY A 1 190 ? -7.182 1.674 -6.940 1.00 81.94 190 GLY A N 1
ATOM 1574 C CA . GLY A 1 190 ? -6.453 0.965 -5.878 1.00 81.94 190 GLY A CA 1
ATOM 1575 C C . GLY A 1 190 ? -5.193 1.657 -5.344 1.00 81.94 190 GLY A C 1
ATOM 1576 O O . GLY A 1 190 ? -4.890 2.829 -5.605 1.00 81.94 190 GLY A O 1
ATOM 1577 N N . GLY A 1 191 ? -4.443 0.912 -4.529 1.00 92.00 191 GLY A N 1
ATOM 1578 C CA . GLY A 1 191 ? -3.176 1.356 -3.944 1.00 92.00 191 GLY A CA 1
ATOM 1579 C C . GLY A 1 191 ? -2.025 1.358 -4.955 1.00 92.00 191 GLY A C 1
ATOM 1580 O O . GLY A 1 191 ? -2.023 0.567 -5.897 1.00 92.00 191 GLY A O 1
ATOM 1581 N N . LEU A 1 192 ? -1.026 2.222 -4.735 1.00 95.19 192 LEU A N 1
ATOM 1582 C CA . LEU A 1 192 ? 0.182 2.306 -5.568 1.00 95.19 192 LEU A CA 1
ATOM 1583 C C . LEU A 1 192 ? 0.987 1.001 -5.528 1.00 95.19 192 LEU A C 1
ATOM 1585 O O . LEU A 1 192 ? 1.463 0.539 -6.555 1.00 95.19 192 LEU A O 1
ATOM 1589 N N . PHE A 1 193 ? 1.109 0.384 -4.349 1.00 96.50 193 PHE A N 1
ATOM 1590 C CA . PHE A 1 193 ? 1.787 -0.907 -4.196 1.00 96.50 193 PHE A CA 1
ATOM 1591 C C . PHE A 1 193 ? 1.140 -2.013 -5.040 1.00 96.50 193 PHE A C 1
ATOM 1593 O O . PHE A 1 193 ? 1.838 -2.705 -5.776 1.00 96.50 193 PHE A O 1
ATOM 1600 N N . ASP A 1 194 ? -0.186 -2.142 -4.961 1.00 95.88 194 ASP A N 1
ATOM 1601 C CA . ASP A 1 194 ? -0.939 -3.145 -5.717 1.00 95.88 194 ASP A CA 1
ATOM 1602 C C . ASP A 1 194 ? -0.801 -2.919 -7.223 1.00 95.88 194 ASP A C 1
ATOM 1604 O O . ASP A 1 194 ? -0.592 -3.869 -7.971 1.00 95.88 194 ASP A O 1
ATOM 1608 N N . HIS A 1 195 ? -0.821 -1.656 -7.658 1.00 96.75 195 HIS A N 1
ATOM 1609 C CA . HIS A 1 195 ? -0.596 -1.297 -9.052 1.00 96.75 195 HIS A CA 1
ATOM 1610 C C . HIS A 1 195 ? 0.802 -1.716 -9.534 1.00 96.75 195 HIS A C 1
ATOM 1612 O O . HIS A 1 195 ? 0.911 -2.428 -10.527 1.00 96.75 195 HIS A O 1
ATOM 1618 N N . ILE A 1 196 ? 1.866 -1.384 -8.793 1.00 97.88 196 ILE A N 1
ATOM 1619 C CA . ILE A 1 196 ? 3.233 -1.808 -9.140 1.00 97.88 196 ILE A CA 1
ATOM 1620 C C . ILE A 1 196 ? 3.324 -3.342 -9.216 1.00 97.88 196 ILE A C 1
ATOM 1622 O O . ILE A 1 196 ? 3.934 -3.882 -10.141 1.00 97.88 196 ILE A O 1
ATOM 1626 N N . LEU A 1 197 ? 2.694 -4.062 -8.280 1.00 98.00 197 LEU A N 1
ATOM 1627 C CA . LEU A 1 197 ? 2.692 -5.526 -8.280 1.00 98.00 197 LEU A CA 1
ATOM 1628 C C . LEU A 1 197 ? 1.928 -6.105 -9.483 1.00 98.00 197 LEU A C 1
ATOM 1630 O O . LEU A 1 197 ? 2.400 -7.071 -10.088 1.00 98.00 197 LEU A O 1
ATOM 1634 N N . LEU A 1 198 ? 0.795 -5.505 -9.869 1.00 97.31 198 LEU A N 1
ATOM 1635 C CA . LEU A 1 198 ? 0.053 -5.861 -11.083 1.00 97.31 198 LEU A CA 1
ATOM 1636 C C . LEU A 1 198 ? 0.920 -5.658 -12.329 1.00 97.31 198 LEU A C 1
ATOM 1638 O O . LEU A 1 198 ? 1.113 -6.604 -13.092 1.00 97.31 198 LEU A O 1
ATOM 1642 N N . VAL A 1 199 ? 1.496 -4.466 -12.511 1.00 98.06 199 VAL A N 1
ATOM 1643 C CA . VAL A 1 199 ? 2.343 -4.143 -13.674 1.00 98.06 199 VAL A CA 1
ATOM 1644 C C . VAL A 1 199 ? 3.547 -5.077 -13.758 1.00 98.06 199 VAL A C 1
ATOM 1646 O O . VAL A 1 199 ? 3.877 -5.562 -14.841 1.00 98.06 199 VAL A O 1
ATOM 1649 N N . THR A 1 200 ? 4.164 -5.415 -12.624 1.00 98.56 200 THR A N 1
ATOM 1650 C CA . THR A 1 200 ? 5.288 -6.365 -12.574 1.00 98.56 200 THR A CA 1
ATOM 1651 C C . THR A 1 200 ? 4.859 -7.766 -13.014 1.00 98.56 200 THR A C 1
ATOM 1653 O O . THR A 1 200 ? 5.544 -8.410 -13.810 1.00 98.56 200 THR A O 1
ATOM 1656 N N . ASN A 1 201 ? 3.691 -8.229 -12.563 1.00 98.31 201 ASN A N 1
ATOM 1657 C CA . ASN A 1 201 ? 3.136 -9.516 -12.970 1.00 98.31 201 ASN A CA 1
ATOM 1658 C C . ASN A 1 201 ? 2.774 -9.566 -14.465 1.00 98.31 201 ASN A C 1
ATOM 1660 O O . ASN A 1 201 ? 3.105 -10.547 -15.134 1.00 98.31 201 ASN A O 1
ATOM 1664 N N . TYR A 1 202 ? 2.148 -8.521 -15.013 1.00 98.12 202 TYR A N 1
ATOM 1665 C CA . TYR A 1 202 ? 1.872 -8.440 -16.453 1.00 98.12 202 TYR A CA 1
ATOM 1666 C C . TYR A 1 202 ? 3.159 -8.379 -17.270 1.00 98.12 202 TYR A C 1
ATOM 1668 O O . TYR A 1 202 ? 3.290 -9.116 -18.244 1.00 98.12 202 TYR A O 1
ATOM 1676 N N . THR A 1 203 ? 4.135 -7.579 -16.840 1.00 98.38 203 THR A N 1
ATOM 1677 C CA . THR A 1 203 ? 5.451 -7.495 -17.486 1.00 98.38 203 THR A CA 1
ATOM 1678 C C . THR A 1 203 ? 6.134 -8.859 -17.522 1.00 98.38 203 THR A C 1
ATOM 1680 O O . THR A 1 203 ? 6.623 -9.270 -18.571 1.00 98.38 203 THR A O 1
ATOM 1683 N N . TYR A 1 204 ? 6.113 -9.605 -16.411 1.00 97.88 204 TYR A N 1
ATOM 1684 C CA . TYR A 1 204 ? 6.679 -10.952 -16.356 1.00 97.88 204 TYR A CA 1
ATOM 1685 C C . TYR A 1 204 ? 5.988 -11.920 -17.325 1.00 97.88 204 TYR A C 1
ATOM 1687 O O . TYR A 1 204 ? 6.662 -12.662 -18.034 1.00 97.88 204 TYR A O 1
ATOM 1695 N N . ASN A 1 205 ? 4.655 -11.918 -17.382 1.00 96.81 205 ASN A N 1
ATOM 1696 C CA . ASN A 1 205 ? 3.915 -12.828 -18.259 1.00 96.81 205 ASN A CA 1
ATOM 1697 C C . ASN A 1 205 ? 4.062 -12.461 -19.743 1.00 96.81 205 ASN A C 1
ATOM 1699 O O . ASN A 1 205 ? 4.325 -13.338 -20.565 1.00 96.81 205 ASN A O 1
ATOM 1703 N N . LEU A 1 206 ? 3.961 -11.174 -20.083 1.00 96.62 206 LEU A N 1
ATOM 1704 C CA . LEU A 1 206 ? 4.155 -10.679 -21.448 1.00 96.62 206 LEU A CA 1
ATOM 1705 C C . LEU A 1 206 ? 5.597 -10.893 -21.925 1.00 96.62 206 LEU A C 1
ATOM 1707 O O . LEU A 1 206 ? 5.805 -11.355 -23.046 1.00 96.62 206 LEU A O 1
ATOM 1711 N N . GLY A 1 207 ? 6.590 -10.646 -21.066 1.00 95.62 207 GLY A N 1
ATOM 1712 C CA . GLY A 1 207 ? 8.011 -10.822 -21.380 1.00 95.62 207 GLY A CA 1
ATOM 1713 C C . GLY A 1 207 ? 8.441 -12.280 -21.581 1.00 95.62 207 GLY A C 1
ATOM 1714 O O . GLY A 1 207 ? 9.504 -12.532 -22.134 1.00 95.62 207 GLY A O 1
ATOM 1715 N N . LYS A 1 208 ? 7.622 -13.262 -21.173 1.00 93.25 208 LYS A N 1
ATOM 1716 C CA . LYS A 1 208 ? 7.845 -14.688 -21.490 1.00 93.25 208 LYS A CA 1
ATOM 1717 C C . LYS A 1 208 ? 7.346 -15.081 -22.879 1.00 93.25 208 LYS A C 1
ATOM 1719 O O . LYS A 1 208 ? 7.651 -16.182 -23.345 1.00 93.25 208 LYS A O 1
ATOM 1724 N N . SER A 1 209 ? 6.547 -14.234 -23.523 1.00 88.12 209 SER A N 1
ATOM 1725 C CA . SER A 1 209 ? 6.100 -14.467 -24.893 1.00 88.12 209 SER A CA 1
ATOM 1726 C C . SER A 1 209 ? 7.245 -14.224 -25.885 1.00 88.12 209 SER A C 1
ATOM 1728 O O . SER A 1 209 ? 8.178 -13.480 -25.606 1.00 88.12 209 SER A O 1
ATOM 1730 N N . LYS A 1 210 ? 7.166 -14.821 -27.080 1.00 84.69 210 LYS A N 1
ATOM 1731 C CA . LYS A 1 210 ? 8.134 -14.571 -28.168 1.00 84.69 210 LYS A CA 1
ATOM 1732 C C . LYS A 1 210 ? 7.952 -13.203 -28.846 1.00 84.69 210 LYS A C 1
ATOM 1734 O O . LYS A 1 210 ? 8.615 -12.944 -29.843 1.00 84.69 210 LYS A O 1
ATOM 1739 N N . GLU A 1 211 ? 7.017 -12.382 -28.365 1.00 90.06 211 GLU A N 1
ATOM 1740 C CA . GLU A 1 211 ? 6.712 -11.066 -28.935 1.00 90.06 211 GLU A CA 1
ATOM 1741 C C . GLU A 1 211 ? 7.773 -10.022 -28.570 1.00 90.06 211 GLU A C 1
ATOM 1743 O O . GLU A 1 211 ? 7.967 -9.086 -29.336 1.00 90.06 211 GLU A O 1
ATOM 1748 N N . TYR A 1 212 ? 8.474 -10.213 -27.446 1.00 89.88 212 TYR A N 1
ATOM 1749 C CA . TYR A 1 212 ? 9.471 -9.275 -26.938 1.00 89.88 212 TYR A CA 1
ATOM 1750 C C . TYR A 1 212 ? 10.843 -9.939 -26.807 1.00 89.88 212 TYR A C 1
ATOM 1752 O O . TYR A 1 212 ? 10.971 -11.002 -26.199 1.00 89.88 212 TYR A O 1
ATOM 1760 N N . ASN A 1 213 ? 11.881 -9.292 -27.328 1.00 94.06 213 ASN A N 1
ATOM 1761 C CA . ASN A 1 213 ? 13.277 -9.690 -27.179 1.00 94.06 213 ASN A CA 1
ATOM 1762 C C . ASN A 1 213 ? 13.986 -8.840 -26.111 1.00 94.06 213 ASN A C 1
ATOM 1764 O O . ASN A 1 213 ? 14.971 -8.156 -26.381 1.00 94.06 213 ASN A O 1
ATOM 1768 N N . VAL A 1 214 ? 13.473 -8.892 -24.881 1.00 94.75 214 VAL A N 1
ATOM 1769 C CA . VAL A 1 214 ? 14.011 -8.134 -23.742 1.00 94.75 214 VAL A CA 1
ATOM 1770 C C . VAL A 1 214 ? 14.600 -9.059 -22.683 1.00 94.75 214 VAL A C 1
ATOM 1772 O O . VAL A 1 214 ? 14.135 -10.182 -22.480 1.00 94.75 214 VAL A O 1
ATOM 1775 N N . ASP A 1 215 ? 15.601 -8.572 -21.950 1.00 95.06 215 ASP A N 1
ATOM 1776 C CA . ASP A 1 215 ? 16.070 -9.252 -20.744 1.00 95.06 215 ASP A CA 1
ATOM 1777 C C . ASP A 1 215 ? 14.975 -9.196 -19.668 1.00 95.06 215 ASP A C 1
ATOM 1779 O O . ASP A 1 215 ? 14.614 -8.125 -19.168 1.00 95.06 215 ASP A O 1
ATOM 1783 N N . ILE A 1 216 ? 14.451 -10.364 -19.290 1.00 95.69 216 ILE A N 1
ATOM 1784 C CA . ILE A 1 216 ? 13.365 -10.477 -18.315 1.00 95.69 216 ILE A CA 1
ATOM 1785 C C . ILE A 1 216 ? 13.726 -9.875 -16.951 1.00 95.69 216 ILE A C 1
ATOM 1787 O O . ILE A 1 216 ? 12.842 -9.354 -16.271 1.00 95.69 216 ILE A O 1
ATOM 1791 N N . LYS A 1 217 ? 15.006 -9.892 -16.551 1.00 94.88 217 LYS A N 1
ATOM 1792 C CA . LYS A 1 217 ? 15.457 -9.286 -15.290 1.00 94.88 217 LYS A CA 1
ATOM 1793 C C . LYS A 1 217 ? 15.295 -7.771 -15.350 1.00 94.88 217 LYS A C 1
ATOM 1795 O O . LYS A 1 217 ? 14.696 -7.182 -14.453 1.00 94.88 217 LYS A O 1
ATOM 1800 N N . LYS A 1 218 ? 15.738 -7.147 -16.446 1.00 94.69 218 LYS A N 1
ATOM 1801 C CA . LYS A 1 218 ? 15.562 -5.704 -16.672 1.00 94.69 218 LYS A CA 1
ATOM 1802 C C . LYS A 1 218 ? 14.086 -5.329 -16.765 1.00 94.69 218 LYS A C 1
ATOM 1804 O O . LYS A 1 218 ? 13.679 -4.338 -16.171 1.00 94.69 218 LYS A O 1
ATOM 1809 N N . ALA A 1 219 ? 13.280 -6.145 -17.446 1.00 96.81 219 ALA A N 1
ATOM 1810 C CA . ALA A 1 219 ? 11.832 -5.965 -17.540 1.00 96.81 219 ALA A CA 1
ATOM 1811 C C . ALA A 1 219 ? 11.157 -5.931 -16.167 1.00 96.81 219 ALA A C 1
ATOM 1813 O O . ALA A 1 219 ? 10.452 -4.972 -15.851 1.00 96.81 219 ALA A O 1
ATOM 1814 N N . ILE A 1 220 ? 11.430 -6.932 -15.329 1.00 97.19 220 ILE A N 1
ATOM 1815 C CA . ILE A 1 220 ? 10.900 -7.005 -13.966 1.00 97.19 220 ILE A CA 1
ATOM 1816 C C . ILE A 1 220 ? 11.330 -5.782 -13.151 1.00 97.19 220 ILE A C 1
ATOM 1818 O O . ILE A 1 220 ? 10.483 -5.127 -12.549 1.00 97.19 220 ILE A O 1
ATOM 1822 N N . LEU A 1 221 ? 12.622 -5.443 -13.141 1.00 95.56 221 LEU A N 1
ATOM 1823 C CA . LEU A 1 221 ? 13.118 -4.320 -12.345 1.00 95.56 221 LEU A CA 1
ATOM 1824 C C . LEU A 1 221 ? 12.541 -2.979 -12.815 1.00 95.56 221 LEU A C 1
ATOM 1826 O O . LEU A 1 221 ? 12.060 -2.207 -11.989 1.00 95.56 221 LEU A O 1
ATOM 1830 N N . THR A 1 222 ? 12.492 -2.721 -14.125 1.00 96.19 222 THR A N 1
ATOM 1831 C CA . THR A 1 222 ? 11.866 -1.505 -14.668 1.00 96.19 222 THR A CA 1
ATOM 1832 C C . THR A 1 222 ? 10.393 -1.421 -14.271 1.00 96.19 222 THR A C 1
ATOM 1834 O O . THR A 1 222 ? 9.946 -0.360 -13.839 1.00 96.19 222 THR A O 1
ATOM 1837 N N . ALA A 1 223 ? 9.645 -2.527 -14.342 1.00 98.00 223 ALA A N 1
ATOM 1838 C CA . ALA A 1 223 ? 8.249 -2.564 -13.910 1.00 98.00 223 ALA A CA 1
ATOM 1839 C C . ALA A 1 223 ? 8.080 -2.313 -12.403 1.00 98.00 223 ALA A C 1
ATOM 1841 O O . ALA A 1 223 ? 7.122 -1.661 -12.000 1.00 98.00 223 ALA A O 1
ATOM 1842 N N . ILE A 1 224 ? 9.018 -2.750 -11.560 1.00 97.31 224 ILE A N 1
ATOM 1843 C CA . ILE A 1 224 ? 9.005 -2.416 -10.128 1.00 97.31 224 ILE A CA 1
ATOM 1844 C C . ILE A 1 224 ? 9.239 -0.910 -9.927 1.00 97.31 224 ILE A C 1
ATOM 1846 O O . ILE A 1 224 ? 8.608 -0.295 -9.070 1.00 97.31 224 ILE A O 1
ATOM 1850 N N . TYR A 1 225 ? 10.137 -0.309 -10.709 1.00 95.44 225 TYR A N 1
ATOM 1851 C CA . TYR A 1 225 ? 10.609 1.061 -10.496 1.00 95.44 225 TYR A CA 1
ATOM 1852 C C . TYR A 1 225 ? 9.737 2.147 -11.119 1.00 95.44 225 TYR A C 1
ATOM 1854 O O . TYR A 1 225 ? 9.795 3.285 -10.648 1.00 95.44 225 TYR A O 1
ATOM 1862 N N . HIS A 1 226 ? 8.980 1.818 -12.173 1.00 96.56 226 HIS A N 1
ATOM 1863 C CA . HIS A 1 226 ? 8.365 2.796 -13.082 1.00 96.56 226 HIS A CA 1
ATOM 1864 C C . HIS A 1 226 ? 7.589 3.900 -12.352 1.00 96.56 226 HIS A C 1
ATOM 1866 O O . HIS A 1 226 ? 7.625 5.063 -12.748 1.00 96.56 226 HIS A O 1
ATOM 1872 N N . ASP A 1 227 ? 6.965 3.538 -11.230 1.00 96.81 227 ASP A N 1
ATOM 1873 C CA . ASP A 1 227 ? 6.050 4.391 -10.490 1.00 96.81 227 ASP A CA 1
ATOM 1874 C C . ASP A 1 227 ? 6.594 4.930 -9.158 1.00 96.81 227 ASP A C 1
ATOM 1876 O O . ASP A 1 227 ? 5.877 5.586 -8.394 1.00 96.81 227 ASP A O 1
ATOM 1880 N N . PHE A 1 228 ? 7.879 4.710 -8.861 1.00 95.56 228 PHE A N 1
ATOM 1881 C CA . PHE A 1 228 ? 8.500 5.184 -7.617 1.00 95.56 228 PHE A CA 1
ATOM 1882 C C . PHE A 1 228 ? 8.474 6.710 -7.472 1.00 95.56 228 PHE A C 1
ATOM 1884 O O . PHE A 1 228 ? 8.447 7.211 -6.344 1.00 95.56 228 PHE A O 1
ATOM 1891 N N . GLY A 1 229 ? 8.388 7.449 -8.581 1.00 94.25 229 GLY A N 1
ATOM 1892 C CA . GLY A 1 229 ? 8.237 8.904 -8.570 1.00 94.25 229 GLY A CA 1
ATOM 1893 C C . GLY A 1 229 ? 6.996 9.379 -7.814 1.00 94.25 229 GLY A C 1
ATOM 1894 O O . GLY A 1 229 ? 7.060 10.330 -7.031 1.00 94.25 229 GLY A O 1
ATOM 1895 N N . LYS A 1 230 ? 5.884 8.632 -7.905 1.00 94.25 230 LYS A N 1
ATOM 1896 C CA . LYS A 1 230 ? 4.645 8.937 -7.170 1.00 94.25 230 LYS A CA 1
ATOM 1897 C C . LYS A 1 230 ? 4.844 8.905 -5.653 1.00 94.25 230 LYS A C 1
ATOM 1899 O O . LYS A 1 230 ? 4.112 9.593 -4.943 1.00 94.25 230 LYS A O 1
ATOM 1904 N N . ILE A 1 231 ? 5.815 8.151 -5.127 1.00 93.94 231 ILE A N 1
ATOM 1905 C CA . ILE A 1 231 ? 5.991 7.972 -3.678 1.00 93.94 231 ILE A CA 1
ATOM 1906 C C . ILE A 1 231 ? 6.362 9.291 -2.998 1.00 93.94 231 ILE A C 1
ATOM 1908 O O . ILE A 1 231 ? 5.690 9.697 -2.042 1.00 93.94 231 ILE A O 1
ATOM 1912 N N . SER A 1 232 ? 7.392 9.969 -3.506 1.00 90.00 232 SER A N 1
ATOM 1913 C CA . SER A 1 232 ? 7.838 11.275 -3.006 1.00 90.00 232 SER A CA 1
ATOM 1914 C C . SER A 1 232 ? 6.718 12.310 -3.136 1.00 90.00 232 SER A C 1
ATOM 1916 O O . SER A 1 232 ? 6.229 12.861 -2.139 1.00 90.00 232 SER A O 1
ATOM 1918 N N . TYR A 1 233 ? 6.223 12.504 -4.360 1.00 89.75 233 TYR A N 1
ATOM 1919 C CA . TYR A 1 233 ? 5.228 13.524 -4.657 1.00 89.75 233 TYR A CA 1
ATOM 1920 C C . TYR A 1 233 ? 3.907 13.325 -3.901 1.00 89.75 233 TYR A C 1
ATOM 1922 O O . TYR A 1 233 ? 3.350 14.283 -3.347 1.00 89.75 233 TYR A O 1
ATOM 1930 N N . TYR A 1 234 ? 3.390 12.095 -3.811 1.00 92.50 234 TYR A N 1
ATOM 1931 C CA . TYR A 1 234 ? 2.119 11.838 -3.124 1.00 92.50 234 TYR A CA 1
ATOM 1932 C C . TYR A 1 234 ? 2.272 11.929 -1.607 1.00 92.50 234 TYR A C 1
ATOM 1934 O O . TYR A 1 234 ? 1.349 12.407 -0.937 1.00 92.50 234 TYR A O 1
ATOM 1942 N N . SER A 1 235 ? 3.428 11.540 -1.058 1.00 88.38 235 SER A N 1
ATOM 1943 C CA . SER A 1 235 ? 3.736 11.741 0.363 1.00 88.38 235 SER A CA 1
ATOM 1944 C C . SER A 1 235 ? 3.700 13.225 0.723 1.00 88.38 235 SER A C 1
ATOM 1946 O O . SER A 1 235 ? 3.002 13.612 1.666 1.00 88.38 235 SER A O 1
ATOM 1948 N N . TYR A 1 236 ? 4.346 14.070 -0.088 1.00 86.50 236 TYR A N 1
ATOM 1949 C CA . TYR A 1 236 ? 4.306 15.522 0.070 1.00 86.50 236 TYR A CA 1
ATOM 1950 C C . TYR A 1 236 ? 2.874 16.072 0.006 1.00 86.50 236 TYR A C 1
ATOM 1952 O O . TYR A 1 236 ? 2.424 16.765 0.923 1.00 86.50 236 TYR A O 1
ATOM 1960 N N . LYS A 1 237 ? 2.108 15.717 -1.036 1.00 86.19 237 LYS A N 1
ATOM 1961 C CA . LYS A 1 237 ? 0.728 16.203 -1.221 1.00 86.19 237 LYS A CA 1
ATOM 1962 C C . LYS A 1 237 ? -0.215 15.785 -0.095 1.00 86.19 237 LYS A C 1
ATOM 1964 O O . LYS A 1 237 ? -1.098 16.560 0.272 1.00 86.19 237 LYS A O 1
ATOM 1969 N N . LYS A 1 238 ? -0.014 14.604 0.494 1.00 83.44 238 LYS A N 1
ATOM 1970 C CA . LYS A 1 238 ? -0.783 14.125 1.654 1.00 83.44 238 LYS A CA 1
ATOM 1971 C C . LYS A 1 238 ? -0.264 14.648 3.000 1.00 83.44 238 LYS A C 1
ATOM 1973 O O . LYS A 1 238 ? -0.752 14.198 4.033 1.00 83.44 238 LYS A O 1
ATOM 1978 N N . LYS A 1 239 ? 0.693 15.587 3.006 1.00 84.06 239 LYS A N 1
ATOM 1979 C CA . LYS A 1 239 ? 1.340 16.130 4.215 1.00 84.06 239 LYS A CA 1
ATOM 1980 C C . LYS A 1 239 ? 1.974 15.040 5.095 1.00 84.06 239 LYS A C 1
ATOM 1982 O O . LYS A 1 239 ? 2.059 15.190 6.310 1.00 84.06 239 LYS A O 1
ATOM 1987 N N . LYS A 1 240 ? 2.435 13.942 4.485 1.00 75.31 240 LYS A N 1
ATOM 1988 C CA . LYS A 1 240 ? 3.185 12.866 5.151 1.00 75.31 240 LYS A CA 1
ATOM 1989 C C . LYS A 1 240 ? 4.679 13.199 5.119 1.00 75.31 240 LYS A C 1
ATOM 1991 O O . LYS A 1 240 ? 5.448 12.561 4.409 1.00 75.31 240 LYS A O 1
ATOM 1996 N N . ILE A 1 241 ? 5.067 14.236 5.865 1.00 65.62 241 ILE A N 1
ATOM 1997 C CA . ILE A 1 241 ? 6.429 14.813 5.859 1.00 65.62 241 ILE A CA 1
ATOM 1998 C C . ILE A 1 241 ? 7.487 13.806 6.366 1.00 65.62 241 ILE A C 1
ATOM 2000 O O . ILE A 1 241 ? 8.667 13.949 6.082 1.00 65.62 241 ILE A O 1
ATOM 2004 N N . GLU A 1 242 ? 7.061 12.740 7.045 1.00 71.50 242 GLU A N 1
ATOM 2005 C CA . GLU A 1 242 ? 7.924 11.680 7.587 1.00 71.50 242 GLU A CA 1
ATOM 2006 C C . GLU A 1 242 ? 8.263 10.556 6.584 1.00 71.50 242 GLU A C 1
ATOM 2008 O O . GLU A 1 242 ? 8.809 9.523 6.977 1.00 71.50 242 GLU A O 1
ATOM 2013 N N . SER A 1 243 ? 7.918 10.700 5.297 1.00 76.69 243 SER A N 1
ATOM 2014 C CA . SER A 1 243 ? 8.281 9.693 4.291 1.00 76.69 243 SER A CA 1
ATOM 2015 C C . SER A 1 243 ? 9.800 9.572 4.164 1.00 76.69 243 SER A C 1
ATOM 2017 O O . SER A 1 243 ? 10.519 10.561 4.033 1.00 76.69 243 SER A O 1
ATOM 2019 N N . LYS A 1 244 ? 10.293 8.331 4.160 1.00 81.50 244 LYS A N 1
ATOM 2020 C CA . LYS A 1 244 ? 11.725 8.030 4.011 1.00 81.50 244 LYS A CA 1
ATOM 2021 C C . LYS A 1 244 ? 12.227 8.202 2.573 1.00 81.50 244 LYS A C 1
ATOM 2023 O O . LYS A 1 244 ? 13.430 8.171 2.345 1.00 81.50 244 LYS A O 1
ATOM 2028 N N . ILE A 1 245 ? 11.312 8.380 1.618 1.00 86.12 245 ILE A N 1
ATOM 2029 C CA . ILE A 1 245 ? 11.571 8.431 0.173 1.00 86.12 245 ILE A CA 1
ATOM 2030 C C . ILE A 1 245 ? 11.208 9.829 -0.360 1.00 86.12 245 ILE A C 1
ATOM 2032 O O . ILE A 1 245 ? 10.454 9.980 -1.312 1.00 86.12 245 ILE A O 1
ATOM 2036 N N . MET A 1 246 ? 11.682 10.879 0.312 1.00 87.50 246 MET A N 1
ATOM 2037 C CA . MET A 1 246 ? 11.495 12.271 -0.118 1.00 87.50 246 MET A CA 1
ATOM 2038 C C . MET A 1 246 ? 12.707 12.740 -0.914 1.00 87.50 246 MET A C 1
ATOM 2040 O O . MET A 1 246 ? 13.819 12.687 -0.388 1.00 87.50 246 MET A O 1
ATOM 2044 N N . VAL A 1 247 ? 12.508 13.225 -2.139 1.00 90.81 247 VAL A N 1
ATOM 2045 C CA . VAL A 1 247 ? 13.584 13.777 -2.980 1.00 90.81 247 VAL A CA 1
ATOM 2046 C C . VAL A 1 247 ? 13.553 15.303 -3.002 1.00 90.81 247 VAL A C 1
ATOM 2048 O O . VAL A 1 247 ? 12.489 15.922 -2.938 1.00 90.81 247 VAL A O 1
ATOM 2051 N N . SER A 1 248 ? 14.735 15.916 -3.005 1.00 92.19 248 SER A N 1
ATOM 2052 C CA . SER A 1 248 ? 14.895 17.369 -3.040 1.00 92.19 248 SER A CA 1
ATOM 2053 C C . SER A 1 248 ? 14.832 17.901 -4.468 1.00 92.19 248 SER A C 1
ATOM 2055 O O . SER A 1 248 ? 15.017 17.163 -5.433 1.00 92.19 248 SER A O 1
ATOM 2057 N N . ARG A 1 249 ? 14.596 19.208 -4.607 1.00 93.69 249 ARG A N 1
ATOM 2058 C CA . ARG A 1 249 ? 14.536 19.854 -5.919 1.00 93.69 249 ARG A CA 1
ATOM 2059 C C . ARG A 1 249 ? 15.856 19.739 -6.687 1.00 93.69 249 ARG A C 1
ATOM 2061 O O . ARG A 1 249 ? 15.822 19.404 -7.866 1.00 93.69 249 ARG A O 1
ATOM 2068 N N . ASP A 1 250 ? 16.975 19.945 -5.999 1.00 96.12 250 ASP A N 1
ATOM 2069 C CA . ASP A 1 250 ? 18.318 19.899 -6.584 1.00 96.12 250 ASP A CA 1
ATOM 2070 C C . ASP A 1 250 ? 18.634 18.508 -7.151 1.00 96.12 250 ASP A C 1
ATOM 2072 O O . ASP A 1 250 ? 19.205 18.384 -8.230 1.00 96.12 250 ASP A O 1
ATOM 2076 N N . GLU A 1 251 ? 18.193 17.442 -6.477 1.00 94.50 251 GLU A N 1
ATOM 2077 C CA . GLU A 1 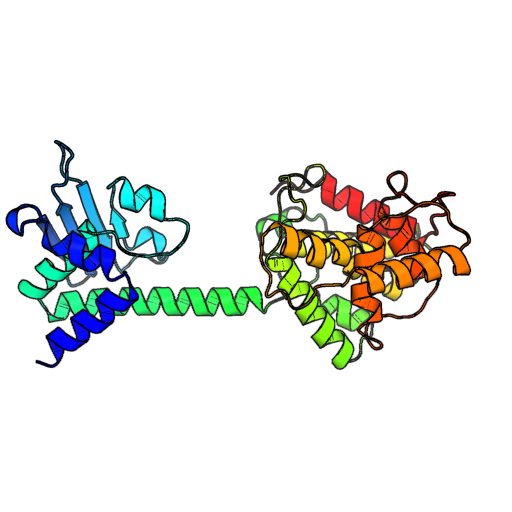251 ? 18.351 16.074 -6.986 1.00 94.50 251 GLU A CA 1
ATOM 2078 C C . GLU A 1 251 ? 17.564 15.844 -8.278 1.00 94.50 251 GLU A C 1
ATOM 2080 O O . GLU A 1 251 ? 18.065 15.183 -9.187 1.00 94.50 251 GLU A O 1
ATOM 2085 N N . LEU A 1 252 ? 16.360 16.415 -8.391 1.00 96.00 252 LEU A N 1
ATOM 2086 C CA . LEU A 1 252 ? 15.569 16.339 -9.622 1.00 96.00 252 LEU A CA 1
ATOM 2087 C C . LEU A 1 252 ? 16.215 17.125 -10.760 1.00 96.00 252 LEU A C 1
ATOM 2089 O O . LEU A 1 252 ? 16.149 16.690 -11.907 1.00 96.00 252 LEU A O 1
ATOM 2093 N N . ASP A 1 253 ? 16.817 18.277 -10.462 1.00 97.31 253 ASP A N 1
ATOM 2094 C CA . ASP A 1 253 ? 17.532 19.078 -11.456 1.00 97.31 253 ASP A CA 1
ATOM 2095 C C . ASP A 1 253 ? 18.791 18.337 -11.956 1.00 97.31 253 ASP A C 1
ATOM 2097 O O . ASP A 1 253 ? 18.992 18.254 -13.165 1.00 97.31 253 ASP A O 1
ATOM 2101 N N . ILE A 1 254 ? 19.543 17.659 -11.076 1.00 96.31 254 ILE A N 1
ATOM 2102 C CA . ILE A 1 254 ? 20.679 16.797 -11.467 1.00 96.31 254 ILE A CA 1
ATOM 2103 C C . ILE A 1 254 ? 20.233 15.650 -12.388 1.00 96.31 254 ILE A C 1
ATOM 2105 O O . ILE A 1 254 ? 20.870 15.387 -13.407 1.00 96.31 254 ILE A O 1
ATOM 2109 N N . ILE A 1 255 ? 19.150 14.942 -12.044 1.00 96.38 255 ILE A N 1
ATOM 2110 C CA . ILE A 1 255 ? 18.622 13.854 -12.886 1.00 96.38 255 ILE A CA 1
ATOM 2111 C C . ILE A 1 255 ? 18.169 14.380 -14.249 1.00 96.38 255 ILE A C 1
ATOM 2113 O O . ILE A 1 255 ? 18.426 13.749 -15.275 1.00 96.38 255 ILE A O 1
ATOM 2117 N N . HIS A 1 256 ? 17.510 15.537 -14.265 1.00 98.06 256 HIS A N 1
ATOM 2118 C CA . HIS A 1 256 ? 17.061 16.175 -15.493 1.00 98.06 256 HIS A CA 1
ATOM 2119 C C . HIS A 1 256 ? 18.245 16.546 -16.402 1.00 98.06 256 HIS A C 1
ATOM 2121 O O . HIS A 1 256 ? 18.235 16.213 -17.588 1.00 98.06 256 HIS A O 1
ATOM 2127 N N . GLU A 1 257 ? 19.293 17.164 -15.851 1.00 97.69 257 GLU A N 1
ATOM 2128 C CA . GLU A 1 257 ? 20.529 17.463 -16.584 1.00 97.69 257 GLU A CA 1
ATOM 2129 C C . GLU A 1 257 ? 21.193 16.195 -17.134 1.00 97.69 257 GLU A C 1
ATOM 2131 O O . GLU A 1 257 ? 21.651 16.184 -18.280 1.00 97.69 257 GLU A O 1
ATOM 2136 N N . ASP A 1 258 ? 21.210 15.110 -16.352 1.00 95.69 258 ASP A N 1
ATOM 2137 C CA . ASP A 1 258 ? 21.730 13.814 -16.789 1.00 95.69 258 ASP A CA 1
ATOM 2138 C C . ASP A 1 258 ? 20.930 13.261 -17.986 1.00 95.69 258 ASP A C 1
ATOM 2140 O O . ASP A 1 258 ? 21.547 12.821 -18.960 1.00 95.69 258 ASP A O 1
ATOM 2144 N N . ILE A 1 259 ? 19.589 13.338 -17.963 1.00 96.44 259 ILE A N 1
ATOM 2145 C CA . ILE A 1 259 ? 18.711 12.920 -19.077 1.00 96.44 259 ILE A CA 1
ATOM 2146 C C . ILE A 1 259 ? 19.039 13.704 -20.349 1.00 96.44 259 ILE A C 1
ATOM 2148 O O . ILE A 1 259 ? 19.344 13.111 -21.387 1.00 96.44 259 ILE A O 1
ATOM 2152 N N . VAL A 1 260 ? 19.014 15.037 -20.262 1.00 97.81 260 VAL A N 1
ATOM 2153 C CA . VAL A 1 260 ? 19.243 15.931 -21.408 1.00 97.81 260 VAL A CA 1
ATOM 2154 C C . VAL A 1 260 ? 20.646 15.722 -21.974 1.00 97.81 260 VAL A C 1
ATOM 2156 O O . VAL A 1 260 ? 20.833 15.602 -23.186 1.00 97.81 260 VAL A O 1
ATOM 2159 N N . ARG A 1 261 ? 21.663 15.629 -21.109 1.00 97.12 261 ARG A N 1
ATOM 2160 C CA . ARG A 1 261 ? 23.052 15.447 -21.542 1.00 97.12 261 ARG A CA 1
ATOM 2161 C C . ARG A 1 261 ? 23.254 14.108 -22.243 1.00 97.12 261 ARG A C 1
ATOM 2163 O O . ARG A 1 261 ? 23.944 14.090 -23.268 1.00 97.12 261 ARG A O 1
ATOM 2170 N N . LYS A 1 262 ? 22.704 13.026 -21.685 1.00 95.50 262 LYS A N 1
ATOM 2171 C CA . LYS A 1 262 ? 22.949 11.649 -22.126 1.00 95.50 262 LYS A CA 1
ATOM 2172 C C . LYS A 1 262 ? 22.136 11.274 -23.359 1.00 95.50 262 LYS A C 1
ATOM 2174 O O . LYS A 1 262 ? 22.718 10.809 -24.332 1.00 95.50 262 LYS A O 1
ATOM 2179 N N . PHE A 1 263 ? 20.832 11.533 -23.338 1.00 96.31 263 PHE A N 1
ATOM 2180 C CA . PHE A 1 263 ? 19.910 11.069 -24.377 1.00 96.31 263 PHE A CA 1
ATOM 2181 C C . PHE A 1 263 ? 19.496 12.155 -25.372 1.00 96.31 263 PHE A C 1
ATOM 2183 O O . PHE A 1 263 ? 18.880 11.851 -26.385 1.00 96.31 263 PHE A O 1
ATOM 2190 N N . LYS A 1 264 ? 19.858 13.421 -25.115 1.00 97.81 264 LYS A N 1
ATOM 2191 C CA . LYS A 1 264 ? 19.490 14.574 -25.958 1.00 97.81 264 LYS A CA 1
ATOM 2192 C C . LYS A 1 264 ? 17.976 14.786 -26.082 1.00 97.81 264 LYS A C 1
ATOM 2194 O O . LYS A 1 264 ? 17.524 15.351 -27.072 1.00 97.81 264 LYS A O 1
ATOM 2199 N N . TYR A 1 265 ? 17.209 14.365 -25.077 1.00 97.69 265 TYR A N 1
ATOM 2200 C CA . TYR A 1 265 ? 15.772 14.619 -25.026 1.00 97.69 265 TYR A CA 1
ATOM 2201 C C . TYR A 1 265 ? 15.462 16.037 -24.538 1.00 97.69 265 TYR A C 1
ATOM 2203 O 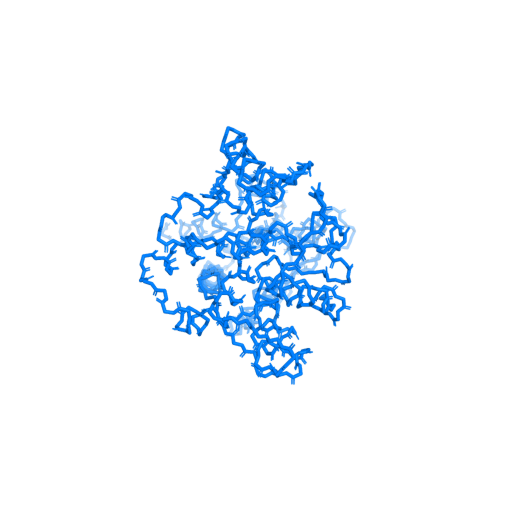O . TYR A 1 265 ? 16.142 16.573 -23.662 1.00 97.69 265 TYR A O 1
ATOM 2211 N N . GLU A 1 266 ? 14.399 16.616 -25.081 1.00 97.50 266 GLU A N 1
ATOM 2212 C CA . GLU A 1 266 ? 13.798 17.882 -24.669 1.00 97.50 266 GLU A CA 1
ATOM 2213 C C . GLU A 1 266 ? 12.548 17.630 -23.817 1.00 97.50 266 GLU A C 1
ATOM 2215 O O . GLU A 1 266 ? 11.892 16.603 -23.961 1.00 97.50 266 GLU A O 1
ATOM 2220 N N . GLY A 1 267 ? 12.177 18.579 -22.956 1.00 97.38 267 GLY A N 1
ATOM 2221 C CA . GLY A 1 267 ? 11.018 18.450 -22.066 1.00 97.38 267 GLY A CA 1
ATOM 2222 C C . GLY A 1 267 ? 11.394 17.997 -20.656 1.00 97.38 267 GLY A C 1
ATOM 2223 O O . GLY A 1 267 ? 12.570 17.961 -20.309 1.00 97.38 267 GLY A O 1
ATOM 2224 N N . ARG A 1 268 ? 10.399 17.755 -19.798 1.00 97.31 268 ARG A N 1
ATOM 2225 C CA . ARG A 1 268 ? 10.624 17.425 -18.382 1.00 97.31 268 ARG A CA 1
ATOM 2226 C C . ARG A 1 268 ? 9.430 16.704 -17.772 1.00 97.31 268 ARG A C 1
ATOM 2228 O O . ARG A 1 268 ? 8.297 17.177 -17.905 1.00 97.31 268 ARG A O 1
ATOM 2235 N N . ASP A 1 269 ? 9.681 15.628 -17.034 1.00 96.38 269 ASP A N 1
ATOM 2236 C CA . ASP A 1 269 ? 8.662 14.902 -16.286 1.00 96.38 269 ASP A CA 1
ATOM 2237 C C . ASP A 1 269 ? 9.105 14.597 -14.852 1.00 96.38 269 ASP A C 1
ATOM 2239 O O . ASP A 1 269 ? 9.793 13.615 -14.591 1.00 96.38 269 ASP A O 1
ATOM 2243 N N . TYR A 1 270 ? 8.620 15.393 -13.893 1.00 94.81 270 TYR A N 1
ATOM 2244 C CA . TYR A 1 270 ? 8.968 15.218 -12.479 1.00 94.81 270 TYR A CA 1
ATOM 2245 C C . TYR A 1 270 ? 8.720 13.810 -11.954 1.00 94.81 270 TYR A C 1
ATOM 2247 O O . TYR A 1 270 ? 9.480 13.356 -11.115 1.00 94.81 270 TYR A O 1
ATOM 2255 N N . HIS A 1 271 ? 7.704 13.109 -12.460 1.00 94.25 271 HIS A N 1
ATOM 2256 C CA . HIS A 1 271 ? 7.464 11.720 -12.072 1.00 94.25 271 HIS A CA 1
ATOM 2257 C C . HIS A 1 271 ? 8.652 10.817 -12.435 1.00 94.25 271 HIS A C 1
ATOM 2259 O O . HIS A 1 271 ? 9.136 10.053 -11.603 1.00 94.25 271 HIS A O 1
ATOM 2265 N N . VAL A 1 272 ? 9.168 10.963 -13.656 1.00 95.75 272 VAL A N 1
ATOM 2266 C CA . VAL A 1 272 ? 10.350 10.243 -14.143 1.00 95.75 272 VAL A CA 1
ATOM 2267 C C . VAL A 1 272 ? 11.583 10.646 -13.341 1.00 95.75 272 VAL A C 1
ATOM 2269 O O . VAL A 1 272 ? 12.322 9.782 -12.868 1.00 95.75 272 VAL A O 1
ATOM 2272 N N . GLU A 1 273 ? 11.802 11.948 -13.144 1.00 96.44 273 GLU A N 1
ATOM 2273 C CA . GLU A 1 273 ? 12.977 12.419 -12.407 1.00 96.44 273 GLU A CA 1
ATOM 2274 C C . GLU A 1 273 ? 12.954 11.986 -10.939 1.00 96.44 273 GLU A C 1
ATOM 2276 O O . GLU A 1 273 ? 13.992 11.609 -10.401 1.00 96.44 273 GLU A O 1
ATOM 2281 N N . GLU A 1 274 ? 11.785 11.985 -10.294 1.00 95.31 274 GLU A N 1
ATOM 2282 C CA . GLU A 1 274 ? 11.626 11.490 -8.928 1.00 95.31 274 GLU A CA 1
ATOM 2283 C C . GLU A 1 274 ? 11.895 9.985 -8.855 1.00 95.31 274 GLU A C 1
ATOM 2285 O O . GLU A 1 274 ? 12.624 9.556 -7.962 1.00 95.31 274 GLU A O 1
ATOM 2290 N N . ALA A 1 275 ? 11.374 9.187 -9.796 1.00 94.81 275 ALA A N 1
ATOM 2291 C CA . ALA A 1 275 ? 11.638 7.749 -9.841 1.00 94.81 275 ALA A CA 1
ATOM 2292 C C . ALA A 1 275 ? 13.146 7.475 -9.945 1.00 94.81 275 ALA A C 1
ATOM 2294 O O . ALA A 1 275 ? 13.716 6.750 -9.129 1.00 94.81 275 ALA A O 1
ATOM 2295 N N . LEU A 1 276 ? 13.821 8.130 -10.889 1.00 94.44 276 LEU A N 1
ATOM 2296 C CA . LEU A 1 276 ? 15.258 7.976 -11.105 1.00 94.44 276 LEU A CA 1
ATOM 2297 C C . LEU A 1 276 ? 16.097 8.532 -9.945 1.00 94.44 276 LEU A C 1
ATOM 2299 O O . LEU A 1 276 ? 17.107 7.928 -9.590 1.00 94.44 276 LEU A O 1
ATOM 2303 N N . ALA A 1 277 ? 15.683 9.628 -9.302 1.00 93.50 277 ALA A N 1
ATOM 2304 C CA . ALA A 1 277 ? 16.351 10.164 -8.114 1.00 93.50 277 ALA A CA 1
ATOM 2305 C C . ALA A 1 277 ? 16.258 9.197 -6.922 1.00 93.50 277 ALA A C 1
ATOM 2307 O O . ALA A 1 277 ? 17.256 8.965 -6.233 1.00 93.50 277 ALA A O 1
ATOM 2308 N N . VAL A 1 278 ? 15.085 8.588 -6.701 1.00 91.31 278 VAL A N 1
ATOM 2309 C CA . VAL A 1 278 ? 14.885 7.560 -5.665 1.00 91.31 278 VAL A CA 1
ATOM 2310 C C . VAL A 1 278 ? 15.828 6.379 -5.886 1.00 91.31 278 VAL A C 1
ATOM 2312 O O . VAL A 1 278 ? 16.439 5.892 -4.932 1.00 91.31 278 VAL A O 1
ATOM 2315 N N . LEU A 1 279 ? 15.995 5.946 -7.134 1.00 89.62 279 LEU A N 1
ATOM 2316 C CA . LEU A 1 279 ? 16.890 4.843 -7.468 1.00 89.62 279 LEU A CA 1
ATOM 2317 C C . LEU A 1 279 ? 18.371 5.245 -7.368 1.00 89.62 279 LEU A C 1
ATOM 2319 O O . LEU A 1 279 ? 19.153 4.513 -6.770 1.00 89.62 279 LEU A O 1
ATOM 2323 N N . LYS A 1 280 ? 18.762 6.428 -7.867 1.00 88.38 280 LYS A N 1
ATOM 2324 C CA . LYS A 1 280 ? 20.158 6.915 -7.875 1.00 88.38 280 LYS A CA 1
ATOM 2325 C C . LYS A 1 280 ? 20.753 7.063 -6.474 1.00 88.38 280 LYS A C 1
ATOM 2327 O O . LYS A 1 280 ? 21.953 6.865 -6.300 1.00 88.38 280 LYS A O 1
ATOM 2332 N N . ARG A 1 281 ? 19.933 7.358 -5.458 1.00 84.19 281 ARG A N 1
ATOM 2333 C CA . ARG A 1 281 ? 20.362 7.364 -4.044 1.00 84.19 281 ARG A CA 1
ATOM 2334 C C . ARG A 1 281 ? 20.881 6.015 -3.554 1.00 84.19 281 ARG A C 1
ATOM 2336 O O . ARG A 1 281 ? 21.588 5.958 -2.552 1.00 84.19 281 ARG A O 1
ATOM 2343 N N . ASN A 1 282 ? 20.508 4.939 -4.233 1.00 74.19 282 ASN A N 1
ATOM 2344 C CA . ASN A 1 282 ? 20.759 3.578 -3.813 1.00 74.19 282 ASN A CA 1
ATOM 2345 C C . ASN A 1 282 ? 21.614 2.894 -4.880 1.00 74.19 282 ASN A C 1
ATOM 2347 O O . ASN A 1 282 ? 21.096 2.240 -5.781 1.00 74.19 282 ASN A O 1
ATOM 2351 N N . ILE A 1 283 ? 22.938 3.041 -4.762 1.00 67.81 283 ILE A N 1
ATOM 2352 C CA . ILE A 1 283 ? 23.920 2.523 -5.734 1.00 67.81 283 ILE A CA 1
ATOM 2353 C C . ILE A 1 283 ? 23.794 1.010 -5.995 1.00 67.81 283 ILE A C 1
ATOM 2355 O O . ILE A 1 283 ? 24.192 0.538 -7.050 1.00 67.81 283 ILE A O 1
ATOM 2359 N N . HIS A 1 284 ? 23.205 0.269 -5.053 1.00 66.75 284 HIS A N 1
ATOM 2360 C CA . HIS A 1 284 ? 22.945 -1.169 -5.160 1.00 66.75 284 HIS A CA 1
ATOM 2361 C C . HIS A 1 284 ? 21.619 -1.514 -5.862 1.00 66.75 284 HIS A C 1
ATOM 2363 O O . HIS A 1 284 ? 21.415 -2.659 -6.243 1.00 66.75 284 HIS A O 1
ATOM 2369 N N . VAL A 1 285 ? 20.695 -0.557 -6.001 1.00 67.00 285 VAL A N 1
ATOM 2370 C CA . VAL A 1 285 ? 19.359 -0.776 -6.585 1.00 67.00 285 VAL A CA 1
ATOM 2371 C C . VAL A 1 285 ? 19.331 -0.406 -8.060 1.00 67.00 285 VAL A C 1
ATOM 2373 O O . VAL A 1 285 ? 18.688 -1.092 -8.849 1.00 67.00 285 VAL A O 1
ATOM 2376 N N . LEU A 1 286 ? 20.017 0.670 -8.451 1.00 63.22 286 LEU A N 1
ATOM 2377 C CA . LEU A 1 286 ? 20.064 1.048 -9.854 1.00 63.22 286 LEU A CA 1
ATOM 2378 C C . LEU A 1 286 ? 21.129 0.217 -10.579 1.00 63.22 286 LEU A C 1
ATOM 2380 O O . LEU A 1 286 ? 22.321 0.518 -10.517 1.00 63.22 286 LEU A O 1
ATOM 2384 N N . PHE A 1 287 ? 20.681 -0.780 -11.342 1.00 61.12 287 PHE A N 1
ATOM 2385 C CA . PHE A 1 287 ? 21.434 -1.204 -12.517 1.00 61.12 287 PHE A CA 1
ATOM 2386 C C . PHE A 1 287 ? 21.504 0.004 -13.459 1.00 61.12 287 PHE A C 1
ATOM 2388 O O . PHE A 1 287 ? 20.495 0.419 -14.030 1.00 61.12 287 PHE A O 1
ATOM 2395 N N . PHE A 1 288 ? 22.681 0.628 -13.554 1.00 64.25 288 PHE A N 1
ATOM 2396 C CA . PHE A 1 288 ? 22.952 1.731 -14.478 1.00 64.25 288 PHE A CA 1
ATOM 2397 C C . PHE A 1 288 ? 23.001 1.198 -15.913 1.00 64.25 288 PHE A C 1
ATOM 2399 O O . PHE A 1 288 ? 24.068 1.088 -16.512 1.00 64.25 288 PHE A O 1
ATOM 2406 N N . ASP A 1 289 ? 21.835 0.853 -16.445 1.00 85.69 289 ASP A N 1
ATOM 2407 C CA . ASP A 1 289 ? 21.655 0.481 -17.838 1.00 85.69 289 ASP A CA 1
ATOM 2408 C C . ASP A 1 289 ? 20.809 1.537 -18.548 1.00 85.69 289 ASP A C 1
ATOM 2410 O O . ASP A 1 289 ? 19.708 1.885 -18.109 1.00 85.69 289 ASP A O 1
ATOM 2414 N N . ASP A 1 290 ? 21.345 2.055 -19.647 1.00 92.75 290 ASP A N 1
ATOM 2415 C CA . ASP A 1 290 ? 20.714 3.032 -20.530 1.00 92.75 290 ASP A CA 1
ATOM 2416 C C . ASP A 1 290 ? 19.340 2.548 -20.999 1.00 92.75 290 ASP A C 1
ATOM 2418 O O . ASP A 1 290 ? 18.408 3.347 -21.074 1.00 92.75 290 ASP A O 1
ATOM 2422 N N . GLU A 1 291 ? 19.192 1.240 -21.223 1.00 94.94 291 GLU A N 1
ATOM 2423 C CA . GLU A 1 291 ? 17.943 0.621 -21.655 1.00 94.94 291 GLU A CA 1
ATOM 2424 C C . GLU A 1 291 ? 16.830 0.791 -20.608 1.00 94.94 291 GLU A C 1
ATOM 2426 O O . GLU A 1 291 ? 15.729 1.245 -20.931 1.00 94.94 291 GLU A O 1
ATOM 2431 N N . MET A 1 292 ? 17.119 0.485 -19.336 1.00 94.75 292 MET A N 1
ATOM 2432 C CA . MET A 1 292 ? 16.168 0.656 -18.230 1.00 94.75 292 MET A CA 1
ATOM 2433 C C . MET A 1 292 ? 15.884 2.131 -17.962 1.00 94.75 292 MET A C 1
ATOM 2435 O O . MET A 1 292 ? 14.742 2.513 -17.710 1.00 94.75 292 MET A O 1
ATOM 2439 N N . TYR A 1 293 ? 16.919 2.969 -18.042 1.00 94.56 293 TYR A N 1
ATOM 2440 C CA . TYR A 1 293 ? 16.802 4.408 -17.842 1.00 94.56 293 TYR A CA 1
ATOM 2441 C C . TYR A 1 293 ? 15.825 5.018 -18.858 1.00 94.56 293 TYR A C 1
ATOM 2443 O O . TYR A 1 293 ? 14.893 5.729 -18.485 1.00 94.56 293 TYR A O 1
ATOM 2451 N N . GLN A 1 294 ? 15.993 4.680 -20.137 1.00 96.06 294 GLN A N 1
ATOM 2452 C CA . GLN A 1 294 ? 15.109 5.097 -21.221 1.00 96.06 294 GLN A CA 1
ATOM 2453 C C . GLN A 1 294 ? 13.700 4.502 -21.069 1.00 96.06 294 GLN A C 1
ATOM 2455 O O . GLN A 1 294 ? 12.709 5.202 -21.284 1.00 96.06 294 GLN A O 1
ATOM 2460 N N . ALA A 1 295 ? 13.586 3.253 -20.609 1.00 97.06 295 ALA A N 1
ATOM 2461 C CA . ALA A 1 295 ? 12.291 2.640 -20.343 1.00 97.06 295 ALA A CA 1
ATOM 2462 C C . ALA A 1 295 ? 11.508 3.338 -19.224 1.00 97.06 295 ALA A C 1
ATOM 2464 O O . ALA A 1 295 ? 10.305 3.537 -19.367 1.00 97.06 295 ALA A O 1
ATOM 2465 N N . ILE A 1 296 ? 12.172 3.800 -18.159 1.00 96.75 296 ILE A N 1
ATOM 2466 C CA . ILE A 1 296 ? 11.533 4.629 -17.125 1.00 96.75 296 ILE A CA 1
ATOM 2467 C C . ILE A 1 296 ? 11.133 5.998 -17.694 1.00 96.75 296 ILE A C 1
ATOM 2469 O O . ILE A 1 296 ? 10.050 6.480 -17.380 1.00 96.75 296 ILE A O 1
ATOM 2473 N N . ILE A 1 297 ? 11.937 6.623 -18.561 1.00 97.06 297 ILE A N 1
ATOM 2474 C CA . ILE A 1 297 ? 11.580 7.915 -19.184 1.00 97.06 297 ILE A CA 1
ATOM 2475 C C . ILE A 1 297 ? 10.295 7.815 -20.022 1.00 97.06 297 ILE A C 1
ATOM 2477 O O . ILE A 1 297 ? 9.472 8.737 -20.020 1.00 97.06 297 ILE A O 1
ATOM 2481 N N . PHE A 1 298 ? 10.103 6.698 -20.724 1.00 97.88 298 PHE A N 1
ATOM 2482 C CA . PHE A 1 298 ? 9.002 6.532 -21.673 1.00 97.88 298 PHE A CA 1
ATOM 2483 C C . PHE A 1 298 ? 7.966 5.467 -21.286 1.00 97.88 298 PHE A C 1
ATOM 2485 O O . PHE A 1 298 ? 7.174 5.074 -22.139 1.00 97.88 298 PHE A O 1
ATOM 2492 N N . HIS A 1 299 ? 7.892 5.021 -20.027 1.00 96.44 299 HIS A N 1
ATOM 2493 C CA . HIS A 1 299 ? 6.885 4.024 -19.614 1.00 96.44 299 HIS A CA 1
ATOM 2494 C C . HIS A 1 299 ? 5.435 4.517 -19.785 1.00 96.44 299 HIS A C 1
ATOM 2496 O O . HIS A 1 299 ? 4.527 3.715 -19.963 1.00 96.44 299 HIS A O 1
ATOM 2502 N N . HIS A 1 300 ? 5.211 5.835 -19.816 1.00 93.50 300 HIS A N 1
ATOM 2503 C CA . HIS A 1 300 ? 3.922 6.445 -20.164 1.00 93.50 300 HIS A CA 1
ATOM 2504 C C . HIS A 1 300 ? 3.639 6.484 -21.680 1.00 93.50 300 HIS A C 1
ATOM 2506 O O . HIS A 1 300 ? 2.645 7.066 -22.106 1.00 93.50 300 HIS A O 1
ATOM 2512 N N . GLY A 1 301 ? 4.511 5.936 -22.523 1.00 94.19 301 GLY A N 1
ATOM 2513 C CA . GLY A 1 301 ? 4.351 5.925 -23.973 1.00 94.19 301 GLY A CA 1
ATOM 2514 C C . GLY A 1 301 ? 4.128 7.314 -24.574 1.00 94.19 301 GLY A C 1
ATOM 2515 O O . GLY A 1 301 ? 4.898 8.243 -24.328 1.00 94.19 301 GLY A O 1
ATOM 2516 N N . GLN A 1 302 ? 3.043 7.471 -25.340 1.00 93.44 302 GLN A N 1
ATOM 2517 C CA . GLN A 1 302 ? 2.675 8.743 -25.983 1.00 93.44 302 GLN A CA 1
ATOM 2518 C C . GLN A 1 302 ? 2.353 9.874 -24.991 1.00 93.44 302 GLN A C 1
ATOM 2520 O O . GLN A 1 302 ? 2.309 11.035 -25.390 1.00 93.44 302 GLN A O 1
ATOM 2525 N N . TRP A 1 303 ? 2.134 9.557 -23.710 1.00 93.56 303 TRP A N 1
ATOM 2526 C CA . TRP A 1 303 ? 1.902 10.543 -22.652 1.00 93.56 303 TRP A CA 1
ATOM 2527 C C . TRP A 1 303 ? 3.190 11.007 -21.957 1.00 93.56 303 TRP A C 1
ATOM 2529 O O . TRP A 1 303 ? 3.113 11.795 -21.011 1.00 93.56 303 TRP A O 1
ATOM 2539 N N . SER A 1 304 ? 4.367 10.552 -22.405 1.00 94.88 304 SER A N 1
ATOM 2540 C CA . SER A 1 304 ? 5.639 11.084 -21.912 1.00 94.88 304 SER A CA 1
ATOM 2541 C C . SER A 1 304 ? 5.771 12.580 -22.219 1.00 94.88 304 SER A C 1
ATOM 2543 O O . SER A 1 304 ? 5.276 13.088 -23.227 1.00 94.88 304 SER A O 1
ATOM 2545 N N . LYS A 1 305 ? 6.448 13.306 -21.326 1.00 97.06 305 LYS A N 1
ATOM 2546 C CA . LYS A 1 305 ? 6.742 14.739 -21.500 1.00 97.06 305 LYS A CA 1
ATOM 2547 C C . LYS A 1 305 ? 8.122 14.994 -22.100 1.00 97.06 305 LYS A C 1
ATOM 2549 O O . LYS A 1 305 ? 8.499 16.159 -22.224 1.00 97.06 305 LYS A O 1
ATOM 2554 N N . TYR A 1 306 ? 8.861 13.935 -22.422 1.00 97.69 306 TYR A N 1
ATOM 2555 C CA . TYR A 1 306 ? 10.149 14.002 -23.100 1.00 97.69 306 TYR A CA 1
ATOM 2556 C C . TYR A 1 306 ? 9.992 13.779 -24.610 1.00 97.69 306 TYR A C 1
ATOM 2558 O O . TYR A 1 306 ? 9.154 12.986 -25.033 1.00 97.69 306 TYR A O 1
ATOM 2566 N N . TYR A 1 307 ? 10.798 14.475 -25.417 1.00 96.94 307 TYR A N 1
ATOM 2567 C CA . TYR A 1 307 ? 10.775 14.423 -26.881 1.00 96.94 307 TYR A CA 1
ATOM 2568 C C . TYR A 1 307 ? 12.192 14.346 -27.483 1.00 96.94 307 TYR A C 1
ATOM 2570 O O . TYR A 1 307 ? 13.114 14.927 -26.913 1.00 96.94 307 TYR A O 1
ATOM 2578 N N . PRO A 1 308 ? 12.377 13.699 -28.652 1.00 96.81 308 PRO A N 1
ATOM 2579 C CA . PRO A 1 308 ? 11.382 12.888 -29.360 1.00 96.81 308 PRO A CA 1
ATOM 2580 C C . PRO A 1 308 ? 10.969 11.657 -28.540 1.00 96.81 308 PRO A C 1
ATOM 2582 O O . PRO A 1 308 ? 11.719 11.198 -27.683 1.00 96.81 308 PRO A O 1
ATOM 2585 N N . ILE A 1 309 ? 9.758 11.145 -28.781 1.00 95.94 309 ILE A N 1
ATOM 2586 C CA . ILE A 1 309 ? 9.321 9.886 -28.168 1.00 95.94 309 ILE A CA 1
ATOM 2587 C C . ILE A 1 309 ? 10.188 8.770 -28.744 1.00 95.94 309 ILE A C 1
ATOM 2589 O O . ILE A 1 309 ? 10.116 8.485 -29.939 1.00 95.94 309 ILE A O 1
ATOM 2593 N N . ASP A 1 310 ? 10.999 8.165 -27.886 1.00 95.31 310 ASP A N 1
ATOM 2594 C CA . ASP A 1 310 ? 12.021 7.192 -28.260 1.00 95.31 310 ASP A CA 1
ATOM 2595 C C . ASP A 1 310 ? 11.913 5.971 -27.340 1.00 95.31 310 ASP A C 1
ATOM 2597 O O . ASP A 1 310 ? 12.713 5.751 -26.432 1.00 95.31 310 ASP A O 1
ATOM 2601 N N . MET A 1 311 ? 10.823 5.220 -27.511 1.00 96.38 311 MET A N 1
ATOM 2602 C CA . MET A 1 311 ? 10.559 4.007 -26.741 1.00 96.38 311 MET A CA 1
ATOM 2603 C C . MET A 1 311 ? 11.398 2.849 -27.274 1.00 96.38 311 MET A C 1
ATOM 2605 O O . MET A 1 311 ? 11.200 2.409 -28.406 1.00 96.38 311 MET A O 1
ATOM 2609 N N . ASN A 1 312 ? 12.271 2.304 -26.431 1.00 96.62 312 ASN A N 1
ATOM 2610 C CA . ASN A 1 312 ? 12.868 0.999 -26.687 1.00 96.62 312 ASN A CA 1
ATOM 2611 C C . ASN A 1 312 ? 11.866 -0.136 -26.388 1.00 96.62 312 ASN A C 1
ATOM 2613 O O . ASN A 1 312 ? 10.793 0.082 -25.820 1.00 96.62 312 ASN A O 1
ATOM 2617 N N . GLU A 1 313 ? 12.215 -1.364 -26.771 1.00 97.19 313 GLU A N 1
ATOM 2618 C CA . GLU A 1 313 ? 11.337 -2.533 -26.630 1.00 97.19 313 GLU A CA 1
ATOM 2619 C C . GLU A 1 313 ? 10.943 -2.802 -25.166 1.00 97.19 313 GLU A C 1
ATOM 2621 O O . GLU A 1 313 ? 9.793 -3.137 -24.872 1.00 97.19 313 GLU A O 1
ATOM 2626 N N . LEU A 1 314 ? 11.870 -2.555 -24.235 1.00 97.38 314 LEU A N 1
ATOM 2627 C CA . LEU A 1 314 ? 11.631 -2.611 -22.795 1.00 97.38 314 LEU A CA 1
ATOM 2628 C C . LEU A 1 314 ? 10.581 -1.579 -22.341 1.00 97.38 314 LEU A C 1
ATOM 2630 O O . LEU A 1 314 ? 9.665 -1.925 -21.591 1.00 97.38 314 LEU A O 1
ATOM 2634 N N . ALA A 1 315 ? 10.664 -0.336 -22.823 1.00 97.50 315 ALA A N 1
ATOM 2635 C CA . ALA A 1 315 ? 9.676 0.711 -22.567 1.00 97.50 315 ALA A CA 1
ATOM 2636 C C . ALA A 1 315 ? 8.296 0.307 -23.098 1.00 97.50 315 ALA A C 1
ATOM 2638 O O . ALA A 1 315 ? 7.292 0.483 -22.412 1.00 97.50 315 ALA A O 1
ATOM 2639 N N . THR A 1 316 ? 8.241 -0.263 -24.307 1.00 97.88 316 THR A N 1
ATOM 2640 C CA . THR A 1 316 ? 6.996 -0.735 -24.927 1.00 97.88 316 THR A CA 1
ATOM 2641 C C . THR A 1 316 ? 6.347 -1.853 -24.119 1.00 97.88 316 THR A C 1
ATOM 2643 O O . THR A 1 316 ? 5.134 -1.816 -23.902 1.00 97.88 316 THR A O 1
ATOM 2646 N N . LEU A 1 317 ? 7.133 -2.823 -23.646 1.00 98.25 317 LEU A N 1
ATOM 2647 C CA . LEU A 1 317 ? 6.637 -3.910 -22.806 1.00 98.25 317 LEU A CA 1
ATOM 2648 C C . LEU A 1 317 ? 6.032 -3.382 -21.498 1.00 98.25 317 LEU A C 1
ATOM 2650 O O . LEU A 1 317 ? 4.891 -3.714 -21.172 1.00 98.25 317 LEU A O 1
ATOM 2654 N N . VAL A 1 318 ? 6.778 -2.549 -20.765 1.00 98.19 318 VAL A N 1
ATOM 2655 C CA . VAL A 1 318 ? 6.327 -2.011 -19.470 1.00 98.19 318 VAL A CA 1
ATOM 2656 C C . VAL A 1 318 ? 5.118 -1.097 -19.653 1.00 98.19 318 VAL A C 1
ATOM 2658 O O . VAL A 1 318 ? 4.152 -1.219 -18.907 1.00 98.19 318 VAL A O 1
ATOM 2661 N N . HIS A 1 319 ? 5.115 -0.258 -20.691 1.00 97.75 319 HIS A N 1
ATOM 2662 C CA . HIS A 1 319 ? 3.964 0.573 -21.034 1.00 97.75 319 HIS A CA 1
ATOM 2663 C C . HIS A 1 319 ? 2.706 -0.265 -21.288 1.00 97.75 319 HIS A C 1
ATOM 2665 O O . HIS A 1 319 ? 1.636 0.031 -20.763 1.00 97.75 319 HIS A O 1
ATOM 2671 N N . ARG A 1 320 ? 2.817 -1.348 -22.066 1.00 97.62 320 ARG A N 1
ATOM 2672 C CA . ARG A 1 320 ? 1.678 -2.235 -22.332 1.00 97.62 320 ARG A CA 1
ATOM 2673 C C . ARG A 1 320 ? 1.168 -2.897 -21.053 1.00 97.62 320 ARG A C 1
ATOM 2675 O O . ARG A 1 320 ? -0.044 -2.983 -20.868 1.00 97.62 320 ARG A O 1
ATOM 2682 N N . ALA A 1 321 ? 2.070 -3.352 -20.184 1.00 97.75 321 ALA A N 1
ATOM 2683 C CA . ALA A 1 321 ? 1.709 -3.931 -18.894 1.00 97.75 321 ALA A CA 1
ATOM 2684 C C . ALA A 1 321 ? 0.987 -2.920 -17.987 1.00 97.75 321 ALA A C 1
ATOM 2686 O O . ALA A 1 321 ? -0.033 -3.267 -17.392 1.00 97.75 321 ALA A O 1
ATOM 2687 N N . ASP A 1 322 ? 1.473 -1.677 -17.932 1.00 97.19 322 ASP A N 1
ATOM 2688 C CA . ASP A 1 322 ? 0.837 -0.568 -17.214 1.00 97.19 322 ASP A CA 1
ATOM 2689 C C . ASP A 1 322 ? -0.573 -0.279 -17.747 1.00 97.19 322 ASP A C 1
ATOM 2691 O O . ASP A 1 322 ? -1.549 -0.269 -16.995 1.00 97.19 322 ASP A O 1
ATOM 2695 N N . MET A 1 323 ? -0.719 -0.172 -19.068 1.00 95.69 323 MET A N 1
ATOM 2696 C CA . MET A 1 323 ? -2.018 0.061 -19.698 1.00 95.69 323 MET A CA 1
ATOM 2697 C C . MET A 1 323 ? -3.030 -1.049 -19.396 1.00 95.69 323 MET A C 1
ATOM 2699 O O . MET A 1 323 ? -4.179 -0.742 -19.083 1.00 95.69 323 MET A O 1
ATOM 2703 N N . ILE A 1 324 ? -2.623 -2.323 -19.440 1.00 95.31 324 ILE A N 1
ATOM 2704 C CA . ILE A 1 324 ? -3.503 -3.442 -19.071 1.00 95.31 324 ILE A CA 1
ATOM 2705 C C . ILE A 1 324 ? -3.897 -3.331 -17.594 1.00 95.31 324 ILE A C 1
ATOM 2707 O O . ILE A 1 324 ? -5.087 -3.300 -17.281 1.00 95.31 324 ILE A O 1
ATOM 2711 N N . ALA A 1 325 ? -2.919 -3.196 -16.690 1.00 94.38 325 ALA A N 1
ATOM 2712 C CA . ALA A 1 325 ? -3.175 -3.086 -15.255 1.00 94.38 325 ALA A CA 1
ATOM 2713 C C . ALA A 1 325 ? -4.160 -1.946 -14.936 1.00 94.38 325 ALA A C 1
ATOM 2715 O O . ALA A 1 325 ? -5.118 -2.150 -14.191 1.00 94.38 325 ALA A O 1
ATOM 2716 N N . SER A 1 326 ? -3.964 -0.785 -15.562 1.00 91.50 326 SER A N 1
ATOM 2717 C CA . SER A 1 326 ? -4.754 0.431 -15.362 1.00 91.50 326 SER A CA 1
ATOM 2718 C C . SER A 1 326 ? -6.148 0.402 -16.007 1.00 91.50 326 SER A C 1
ATOM 2720 O O . SER A 1 326 ? -7.013 1.184 -15.608 1.00 91.50 326 SER A O 1
ATOM 2722 N N . GLN A 1 327 ? -6.397 -0.456 -17.004 1.00 90.25 327 GLN A N 1
ATOM 2723 C CA . GLN A 1 327 ? -7.668 -0.487 -17.748 1.00 90.25 327 GLN A CA 1
ATOM 2724 C C . GLN A 1 327 ? -8.561 -1.690 -17.439 1.00 90.25 327 GLN A C 1
ATOM 2726 O O . GLN A 1 327 ? -9.772 -1.586 -17.631 1.00 90.25 327 GLN A O 1
ATOM 2731 N N . THR A 1 328 ? -8.003 -2.816 -16.989 1.00 86.62 328 THR A N 1
ATOM 2732 C CA . THR A 1 328 ? -8.776 -4.059 -16.815 1.00 86.62 328 THR A CA 1
ATOM 2733 C C . THR A 1 328 ? -9.088 -4.407 -15.363 1.00 86.62 328 THR A C 1
ATOM 2735 O O . THR A 1 328 ? -9.887 -5.311 -15.138 1.00 86.62 328 THR A O 1
ATOM 2738 N N . HIS A 1 329 ? -8.504 -3.706 -14.385 1.00 82.12 329 HIS A N 1
ATOM 2739 C CA . HIS A 1 329 ? -8.720 -3.988 -12.964 1.00 82.12 329 HIS A CA 1
ATOM 2740 C C . HIS A 1 329 ? -9.485 -2.845 -12.318 1.00 82.12 329 HIS A C 1
ATOM 2742 O O . HIS A 1 329 ? -9.017 -1.707 -12.271 1.00 82.12 329 HIS A O 1
ATOM 2748 N N . PHE A 1 330 ? -10.658 -3.181 -11.797 1.00 75.12 330 PHE A N 1
ATOM 2749 C CA . PHE A 1 330 ? -11.508 -2.277 -11.038 1.00 75.12 330 PHE A CA 1
ATOM 2750 C C . PHE A 1 330 ? -11.489 -2.757 -9.586 1.00 75.12 330 PHE A C 1
ATOM 2752 O O . PHE A 1 330 ? -11.634 -3.955 -9.323 1.00 75.12 330 PHE A O 1
ATOM 2759 N N . VAL A 1 331 ? -11.230 -1.828 -8.669 1.00 61.88 331 VAL A N 1
ATOM 2760 C CA . VAL A 1 331 ? -11.111 -2.065 -7.224 1.00 61.88 331 VAL A CA 1
ATOM 2761 C C . VAL A 1 331 ? -12.255 -1.375 -6.511 1.00 61.88 331 VAL A C 1
ATOM 2763 O O . VAL A 1 331 ? -12.546 -0.221 -6.892 1.00 61.88 331 VAL A O 1
#

Solvent-accessible surface area (backbone atoms only — not comparable to full-atom values): 18144 Å² total; per-residue (Å²): 116,69,65,64,53,52,42,52,56,52,51,53,77,38,43,50,75,70,41,54,60,56,15,68,76,55,59,75,88,38,51,44,79,77,44,80,41,77,90,66,42,35,37,36,31,36,39,54,64,96,50,97,63,57,29,50,36,36,40,29,69,73,46,87,52,75,79,62,22,53,46,53,69,43,67,75,41,62,74,40,70,79,83,70,79,53,56,43,33,68,56,50,36,49,47,55,54,38,31,76,76,39,46,69,60,36,43,50,53,49,50,55,50,51,49,53,50,51,51,51,51,50,48,53,50,49,59,58,67,46,63,57,61,58,86,59,67,69,58,66,76,70,49,98,57,91,79,70,27,50,66,61,53,42,59,71,48,67,58,52,70,71,28,46,54,51,50,54,52,52,48,48,55,24,60,80,35,58,57,28,96,84,52,54,37,79,56,19,48,48,39,28,34,44,48,34,49,43,19,24,43,41,28,51,58,56,47,71,37,94,87,46,97,57,60,59,44,57,45,38,51,41,29,59,44,53,62,47,12,53,46,29,57,51,29,56,75,69,68,40,80,82,53,92,60,67,77,56,71,69,52,34,50,52,43,47,52,50,46,34,72,72,71,66,44,44,74,70,46,69,50,43,27,37,20,52,40,63,33,64,76,34,76,73,59,43,77,92,41,69,66,51,54,44,17,44,60,24,34,59,50,93,71,34,51,48,34,78,84,72,67,48,72,58,8,51,47,39,22,53,17,41,53,48,45,24,60,74,41,75,98

Mean predicted aligned error: 7.57 Å